Protein AF-E3NTK6-F1 (afdb_monomer_lite)

InterPro domains:
  IPR002602 Domain of unknown function DB [PF01682] (112-210)

Organism: Caenorhabditis remanei (NCBI:txid31234)

pLDDT: mean 75.89, std 22.23, range [34.88, 98.56]

Radius of gyration: 28.95 Å; chains: 1; bounding box: 72×103×46 Å

Sequence (216 aa):
MRIFKRNISIRPLPELGQIRGITANLRSIIGNTKDLSVESSAVVIVPRTTVAPGVTNKVSVIPFRPLHFTAPPKNGPPGVSPPLAPGGQCGVAPDFTPCVSNEIASKSLLECCKRKNLPAGCQQLCRYDITQAEIRAAMDRGQCGIFNVAPFLECAFQGKDNSECCRHRGIVQKTGPQCEQFCGPTQGLSALGVQHIVCGNAVGDMLHCHHSGVRI

Foldseek 3Di:
DDDDDDDDDDDDDDDPDPDPPDPPDPPPPPDDPDDDDPPPDPPPPDPDPDDDPDDDPPPPPDPDDDDPPPDDDPPDDPDDDPDDDVPDDACDPDPLHFPDDQVVLLVQQLVQCVVVVFAPLVSVQSTLPHDLVSVVVSCVVVSGDPVCVQSSLCSLQVQPQLLVQCVNVVLCVQQNPLLSVSRHCPPGNDPDDPSCPSSSVCSNSSSSSSSSNDDD

Structure (mmCIF, N/CA/C/O backbone):
data_AF-E3NTK6-F1
#
_entry.id   AF-E3NTK6-F1
#
loop_
_atom_site.group_PDB
_atom_site.id
_atom_site.type_symbol
_atom_site.label_atom_id
_atom_site.label_alt_id
_atom_site.label_comp_id
_atom_site.label_asym_id
_atom_site.label_entity_id
_atom_site.label_seq_id
_atom_site.pdbx_PDB_ins_code
_atom_site.Cartn_x
_atom_site.Cartn_y
_atom_site.Cartn_z
_atom_site.occupancy
_atom_site.B_iso_or_equiv
_atom_site.auth_seq_id
_atom_site.auth_comp_id
_atom_site.auth_asym_id
_atom_site.auth_atom_id
_atom_site.pdbx_PDB_model_num
ATOM 1 N N . MET A 1 1 ? 9.572 48.077 18.568 1.00 40.81 1 MET A N 1
ATOM 2 C CA . MET A 1 1 ? 9.963 47.952 17.148 1.00 40.81 1 MET A CA 1
ATOM 3 C C . MET A 1 1 ? 11.418 47.492 17.067 1.00 40.81 1 MET A C 1
ATOM 5 O O . MET A 1 1 ? 12.309 48.290 17.317 1.00 40.81 1 MET A O 1
ATOM 9 N N . ARG A 1 2 ? 11.675 46.199 16.831 1.00 42.16 2 ARG A N 1
ATOM 10 C CA . ARG A 1 2 ? 13.025 45.660 16.576 1.00 42.16 2 ARG A CA 1
ATOM 11 C C . ARG A 1 2 ? 12.914 44.632 15.454 1.00 42.16 2 ARG A C 1
ATOM 13 O O . ARG A 1 2 ? 12.392 43.543 15.656 1.00 42.16 2 ARG A O 1
ATOM 20 N N . ILE A 1 3 ? 13.328 45.040 14.260 1.00 46.66 3 ILE A N 1
ATOM 21 C CA . ILE A 1 3 ? 13.333 44.218 13.050 1.00 46.66 3 ILE A CA 1
ATOM 22 C C . ILE A 1 3 ? 14.603 43.363 13.098 1.00 46.66 3 ILE A C 1
ATOM 24 O O . ILE A 1 3 ? 15.709 43.887 12.983 1.00 46.66 3 ILE A O 1
ATOM 28 N N . PHE A 1 4 ? 14.454 42.052 13.286 1.00 44.47 4 PHE A N 1
ATOM 29 C CA . PHE A 1 4 ? 15.543 41.091 13.112 1.00 44.47 4 PHE A CA 1
ATOM 30 C C . PHE A 1 4 ? 15.811 40.922 11.608 1.00 44.47 4 PHE A C 1
ATOM 32 O O . PHE A 1 4 ? 15.068 40.233 10.911 1.00 44.47 4 PHE A O 1
ATOM 39 N N . LYS A 1 5 ? 16.872 41.550 11.089 1.00 49.06 5 LYS A N 1
ATOM 40 C CA . LYS A 1 5 ? 17.410 41.225 9.760 1.00 49.06 5 LYS A CA 1
ATOM 41 C C . LYS A 1 5 ? 18.180 39.903 9.864 1.00 49.06 5 LYS A C 1
ATOM 43 O O . LYS A 1 5 ? 19.260 39.864 10.445 1.00 49.06 5 LYS A O 1
ATOM 48 N N . ARG A 1 6 ? 17.625 38.811 9.327 1.00 55.72 6 ARG A N 1
ATOM 49 C CA . ARG A 1 6 ? 18.368 37.559 9.105 1.00 55.72 6 ARG A CA 1
ATOM 50 C C . ARG A 1 6 ? 19.313 3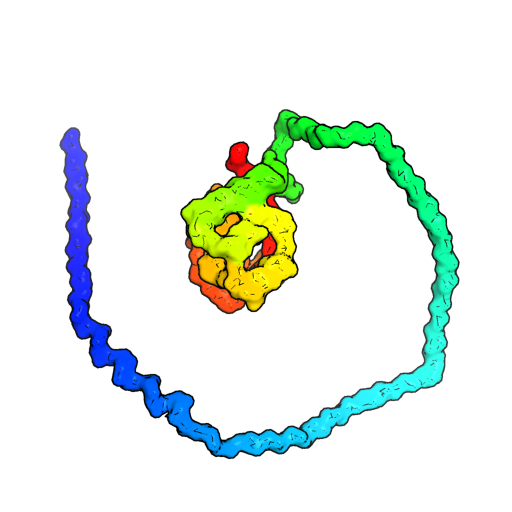7.755 7.915 1.00 55.72 6 ARG A C 1
ATOM 52 O O . ARG A 1 6 ? 18.852 38.024 6.811 1.00 55.72 6 ARG A O 1
ATOM 59 N N . ASN A 1 7 ? 20.616 37.612 8.147 1.00 50.00 7 ASN A N 1
ATOM 60 C CA . ASN A 1 7 ? 21.628 37.509 7.095 1.00 50.00 7 ASN A CA 1
ATOM 61 C C . ASN A 1 7 ? 21.440 36.182 6.344 1.00 50.00 7 ASN A C 1
ATOM 63 O O . ASN A 1 7 ? 21.682 35.113 6.902 1.00 50.00 7 ASN A O 1
ATOM 67 N N . ILE A 1 8 ? 21.005 36.252 5.087 1.00 51.34 8 ILE A N 1
ATOM 68 C CA . ILE A 1 8 ? 21.015 35.122 4.154 1.00 51.34 8 ILE A CA 1
ATOM 69 C C . ILE A 1 8 ? 22.406 35.082 3.518 1.00 51.34 8 ILE A C 1
ATOM 71 O O . ILE A 1 8 ? 22.776 35.980 2.768 1.00 51.34 8 ILE A O 1
ATOM 75 N N . SER A 1 9 ? 23.184 34.047 3.836 1.00 44.09 9 SER A N 1
ATOM 76 C CA . SER A 1 9 ? 24.442 33.746 3.150 1.00 44.09 9 SER A CA 1
ATOM 77 C C . SER A 1 9 ? 24.128 32.889 1.923 1.00 44.09 9 SER A C 1
ATOM 79 O O . SER A 1 9 ? 23.856 31.693 2.045 1.00 44.09 9 SER A O 1
ATOM 81 N N . ILE A 1 10 ? 24.092 33.517 0.746 1.00 49.88 10 ILE A N 1
ATOM 82 C CA . ILE A 1 10 ? 23.987 32.825 -0.543 1.00 49.88 10 ILE A CA 1
ATOM 83 C C . ILE A 1 10 ? 25.364 32.213 -0.836 1.00 49.88 10 ILE A C 1
ATOM 85 O O . ILE A 1 10 ? 26.317 32.938 -1.118 1.00 49.88 10 ILE A O 1
ATOM 89 N N . ARG A 1 11 ? 25.495 30.884 -0.749 1.00 46.91 11 ARG A N 1
ATOM 90 C CA . ARG A 1 11 ? 26.691 30.185 -1.249 1.00 46.91 11 ARG A CA 1
ATOM 91 C C . ARG A 1 11 ? 26.607 30.087 -2.780 1.00 46.91 11 ARG A C 1
ATOM 93 O O . ARG A 1 11 ? 25.543 29.715 -3.275 1.00 46.91 11 ARG A O 1
ATOM 100 N N . PRO A 1 12 ? 27.680 30.389 -3.528 1.00 44.69 12 PRO A N 1
ATOM 101 C CA . PRO A 1 12 ? 27.693 30.201 -4.975 1.00 44.69 12 PRO A CA 1
ATOM 102 C C . PRO A 1 12 ? 27.656 28.707 -5.340 1.00 44.69 12 PRO A C 1
ATOM 104 O O . PRO A 1 12 ? 28.260 27.874 -4.660 1.00 44.69 12 PRO A O 1
ATOM 107 N N . LEU A 1 13 ? 26.924 28.381 -6.410 1.00 44.62 13 LEU A N 1
ATOM 108 C CA . LEU A 1 13 ? 26.906 27.060 -7.048 1.00 44.62 13 LEU A CA 1
ATOM 109 C C . LEU A 1 13 ? 28.304 26.722 -7.601 1.00 44.62 13 LEU A C 1
ATOM 111 O O . LEU A 1 13 ? 28.931 27.602 -8.192 1.00 44.62 13 LEU A O 1
ATOM 115 N N . PRO A 1 14 ? 28.799 25.479 -7.456 1.00 43.28 14 PRO A N 1
ATOM 116 C CA . PRO A 1 14 ? 30.046 25.070 -8.089 1.00 43.28 14 PRO A CA 1
ATOM 117 C C . PRO A 1 14 ? 29.866 24.935 -9.608 1.00 43.28 14 PRO A C 1
ATOM 119 O O . PRO A 1 14 ? 28.870 24.392 -10.088 1.00 43.28 14 PRO A O 1
ATOM 122 N N . GLU A 1 15 ? 30.846 25.455 -10.347 1.00 40.78 15 GLU A N 1
ATOM 123 C CA . GLU A 1 15 ? 30.869 25.516 -11.806 1.00 40.78 15 GLU A CA 1
ATOM 124 C C . GLU A 1 15 ? 30.947 24.143 -12.495 1.00 40.78 15 GLU A C 1
ATOM 126 O O . GLU A 1 15 ? 31.478 23.156 -11.981 1.00 40.78 15 GLU A O 1
ATOM 131 N N . LEU A 1 16 ? 30.429 24.128 -13.723 1.00 50.97 16 LEU A N 1
ATOM 132 C CA . LEU A 1 16 ? 30.290 23.013 -14.656 1.00 50.97 16 LEU A CA 1
ATOM 133 C C . LEU A 1 16 ? 31.660 22.575 -15.232 1.00 50.97 16 LEU A C 1
ATOM 135 O O . LEU A 1 16 ? 31.927 22.734 -16.418 1.00 50.97 16 LEU A O 1
ATOM 139 N N . GLY A 1 17 ? 32.559 22.059 -14.386 1.00 49.50 17 GLY A N 1
ATOM 140 C CA . GLY A 1 17 ? 33.966 21.807 -14.742 1.00 49.50 17 GLY A CA 1
ATOM 141 C C . GLY A 1 17 ? 34.479 20.372 -14.584 1.00 49.50 17 GLY A C 1
ATOM 142 O O . GLY A 1 17 ? 35.668 20.140 -14.777 1.00 49.50 17 GLY A O 1
ATOM 143 N N . GLN A 1 18 ? 33.630 19.394 -14.247 1.00 46.41 18 GLN A N 1
ATOM 144 C CA . GLN A 1 18 ? 34.094 18.050 -13.862 1.00 46.41 18 GLN A CA 1
ATOM 145 C C . GLN A 1 18 ? 33.370 16.905 -14.593 1.00 46.41 18 GLN A C 1
ATOM 147 O O . GLN A 1 18 ? 32.987 15.910 -13.989 1.00 46.41 18 GLN A O 1
ATOM 152 N N . ILE A 1 19 ? 33.183 17.018 -15.913 1.00 48.22 19 ILE A N 1
ATOM 153 C CA . ILE A 1 19 ? 32.644 15.928 -16.758 1.00 48.22 19 ILE A CA 1
ATOM 154 C C . ILE A 1 19 ? 33.628 15.592 -17.891 1.00 48.22 19 ILE A C 1
ATOM 156 O O . ILE A 1 19 ? 33.292 15.604 -19.071 1.00 48.22 19 ILE A O 1
ATOM 160 N N . ARG A 1 20 ? 34.890 15.314 -17.546 1.00 47.44 20 ARG A N 1
ATOM 161 C CA . ARG A 1 20 ? 35.908 14.812 -18.495 1.00 47.44 20 ARG A CA 1
ATOM 162 C C . ARG A 1 20 ? 36.708 13.617 -17.958 1.00 47.44 20 ARG A C 1
ATOM 164 O O . ARG A 1 20 ? 37.892 13.484 -18.235 1.00 47.44 20 ARG A O 1
ATOM 171 N N . GLY A 1 21 ? 36.052 12.728 -17.206 1.00 43.12 21 GLY A N 1
ATOM 172 C CA . GLY A 1 21 ? 36.702 11.549 -16.613 1.00 43.12 21 GLY A CA 1
ATOM 173 C C . GLY A 1 21 ? 35.940 10.221 -16.693 1.00 43.12 21 GLY A C 1
ATOM 174 O O . GLY A 1 21 ? 36.365 9.275 -16.046 1.00 43.12 21 GLY A O 1
ATOM 175 N N . ILE A 1 22 ? 34.827 10.118 -17.436 1.00 47.03 22 ILE A N 1
ATOM 176 C CA . ILE A 1 22 ? 33.974 8.902 -17.418 1.00 47.03 22 ILE A CA 1
ATOM 177 C C . ILE A 1 22 ? 34.041 8.089 -18.732 1.00 47.03 22 ILE A C 1
ATOM 179 O O . ILE A 1 22 ? 33.556 6.966 -18.802 1.00 47.03 22 ILE A O 1
ATOM 183 N N . THR A 1 23 ? 34.727 8.565 -19.773 1.00 50.00 23 THR A N 1
ATOM 184 C CA . THR A 1 23 ? 34.857 7.845 -21.060 1.00 50.00 23 THR A CA 1
ATOM 185 C C . THR A 1 23 ? 36.190 7.113 -21.226 1.00 50.00 23 THR A C 1
ATOM 187 O O . THR A 1 23 ? 36.833 7.215 -22.266 1.00 50.00 23 THR A O 1
ATOM 190 N N . ALA A 1 24 ? 36.613 6.353 -20.214 1.00 49.59 24 ALA A N 1
ATOM 191 C CA . ALA A 1 24 ? 37.759 5.449 -20.334 1.00 49.59 24 ALA A CA 1
ATOM 192 C C . ALA A 1 24 ? 37.658 4.245 -19.383 1.00 49.59 24 ALA A C 1
ATOM 194 O O . ALA A 1 24 ? 38.548 4.021 -18.574 1.00 49.59 24 ALA A O 1
ATOM 195 N N . ASN A 1 25 ? 36.570 3.466 -19.446 1.00 48.47 25 ASN A N 1
ATOM 196 C CA . ASN A 1 25 ? 36.581 2.109 -18.875 1.00 48.47 25 ASN A CA 1
ATOM 197 C C . ASN A 1 25 ? 35.529 1.156 -19.470 1.00 48.47 25 ASN A C 1
ATOM 199 O O . ASN A 1 25 ? 34.944 0.334 -18.774 1.00 48.47 25 ASN A O 1
ATOM 203 N N . LEU A 1 26 ? 35.288 1.241 -20.785 1.00 47.53 26 LEU A N 1
ATOM 204 C CA . LEU A 1 26 ? 34.384 0.322 -21.498 1.00 47.53 26 LEU A CA 1
ATOM 205 C C . LEU A 1 26 ? 35.118 -0.652 -22.444 1.00 47.53 26 LEU A C 1
ATOM 207 O O . LEU A 1 26 ? 34.540 -1.137 -23.411 1.00 47.53 26 LEU A O 1
ATOM 211 N N . ARG A 1 27 ? 36.403 -0.935 -22.183 1.00 44.09 27 ARG A N 1
ATOM 212 C CA . ARG A 1 27 ? 37.221 -1.908 -22.944 1.00 44.09 27 ARG A CA 1
ATOM 213 C C . ARG A 1 27 ? 37.955 -2.938 -22.070 1.00 44.09 27 ARG A C 1
ATOM 215 O O . ARG A 1 27 ? 38.945 -3.498 -22.516 1.00 44.09 27 ARG A O 1
ATOM 222 N N . SER A 1 28 ? 37.471 -3.207 -20.853 1.00 42.09 28 SER A N 1
ATOM 223 C CA . SER A 1 28 ? 38.073 -4.229 -19.969 1.00 42.09 28 SER A CA 1
ATOM 224 C C . SER A 1 28 ? 37.130 -5.367 -19.548 1.00 42.09 28 SER A C 1
ATOM 226 O O . SER A 1 28 ? 37.514 -6.197 -18.735 1.00 42.09 28 SER A O 1
ATOM 228 N N . ILE A 1 29 ? 35.901 -5.439 -20.081 1.00 49.38 29 ILE A N 1
ATOM 229 C CA . ILE A 1 29 ? 34.914 -6.477 -19.690 1.00 49.38 29 ILE A CA 1
ATOM 230 C C . ILE A 1 29 ? 34.600 -7.450 -20.846 1.00 49.38 29 ILE A C 1
ATOM 232 O O . ILE A 1 29 ? 33.892 -8.434 -20.666 1.00 49.38 29 ILE A O 1
ATOM 236 N N . ILE A 1 30 ? 35.162 -7.237 -22.042 1.00 53.47 30 ILE A N 1
ATOM 237 C CA . ILE A 1 30 ? 34.958 -8.129 -23.193 1.00 53.47 30 ILE A CA 1
ATOM 238 C C . ILE A 1 30 ? 36.317 -8.656 -23.644 1.00 53.47 30 ILE A C 1
ATOM 240 O O . ILE A 1 30 ? 37.027 -7.987 -24.388 1.00 53.47 30 ILE A O 1
ATOM 244 N N . GLY A 1 31 ? 36.670 -9.856 -23.183 1.00 40.72 31 GLY A N 1
ATOM 245 C CA . GLY A 1 31 ? 37.792 -10.619 -23.726 1.00 40.72 31 GLY A CA 1
ATOM 246 C C . GLY A 1 31 ? 38.631 -11.330 -22.675 1.00 40.72 31 GLY A C 1
ATOM 247 O O . GLY A 1 31 ? 39.675 -10.824 -22.289 1.00 40.72 31 GLY A O 1
ATOM 248 N N . ASN A 1 32 ? 38.180 -12.513 -22.250 1.00 39.03 32 ASN A N 1
ATOM 249 C CA . ASN A 1 32 ? 39.032 -13.698 -22.077 1.00 39.03 32 ASN A CA 1
ATOM 250 C C . ASN A 1 32 ? 38.160 -14.912 -21.729 1.00 39.03 32 ASN A C 1
ATOM 252 O O . ASN A 1 32 ? 38.024 -15.317 -20.581 1.00 39.03 32 ASN A O 1
ATOM 256 N N . THR A 1 33 ? 37.533 -15.490 -22.751 1.00 50.88 33 THR A N 1
ATOM 257 C CA . THR A 1 33 ? 36.937 -16.827 -22.701 1.00 50.88 33 THR A CA 1
ATOM 258 C C . THR A 1 33 ? 37.984 -17.852 -23.115 1.00 50.88 33 THR A C 1
ATOM 260 O O . THR A 1 33 ? 37.968 -18.270 -24.267 1.00 50.88 33 THR A O 1
ATOM 263 N N . LYS A 1 34 ? 38.888 -18.258 -22.213 1.00 43.62 34 LYS A N 1
ATOM 264 C CA . LYS A 1 34 ? 39.628 -19.529 -22.324 1.00 43.62 34 LYS A CA 1
ATOM 265 C C . LYS A 1 34 ? 39.967 -20.083 -20.935 1.00 43.62 34 LYS A C 1
ATOM 267 O O . LYS A 1 34 ? 40.477 -19.357 -20.091 1.00 43.62 34 LYS A O 1
ATOM 272 N N . ASP A 1 35 ? 39.646 -21.365 -20.770 1.00 50.09 35 ASP A N 1
ATOM 273 C CA . ASP A 1 35 ? 40.101 -22.298 -19.732 1.00 50.09 35 ASP A CA 1
ATOM 274 C C . ASP A 1 35 ? 39.560 -22.156 -18.301 1.00 50.09 35 ASP A C 1
ATOM 276 O O . ASP A 1 35 ? 40.259 -21.753 -17.380 1.00 50.09 35 ASP A O 1
ATOM 280 N N . LEU A 1 36 ? 38.343 -22.673 -18.088 1.00 41.00 36 LEU A N 1
ATOM 281 C CA . LEU A 1 36 ? 38.060 -23.493 -16.905 1.00 41.00 36 LEU A CA 1
ATOM 282 C C . LEU A 1 36 ? 37.276 -24.742 -17.333 1.00 41.00 36 LEU A C 1
ATOM 284 O O . LEU A 1 36 ? 36.051 -24.723 -17.459 1.00 41.00 36 LEU A O 1
ATOM 288 N N . SER A 1 37 ? 38.008 -25.833 -17.567 1.00 34.88 37 SER A N 1
ATOM 289 C CA . SER A 1 37 ? 37.458 -27.189 -17.580 1.00 34.88 37 SER A CA 1
ATOM 290 C C . SER A 1 37 ? 36.743 -27.459 -16.259 1.00 34.88 37 SER A C 1
ATOM 292 O O . SER A 1 37 ? 37.357 -27.453 -15.193 1.00 34.88 37 SER A O 1
ATOM 294 N N . VAL A 1 38 ? 35.442 -27.723 -16.33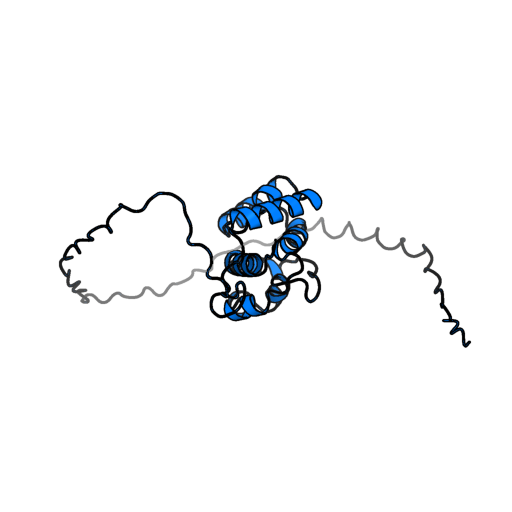2 1.00 40.66 38 VAL A N 1
ATOM 295 C CA . VAL A 1 38 ? 34.686 -28.345 -15.245 1.00 40.66 38 VAL A CA 1
ATOM 296 C C . VAL A 1 38 ? 35.006 -29.838 -15.274 1.00 40.66 38 VAL A C 1
ATOM 298 O O . VAL A 1 38 ? 34.347 -30.608 -15.965 1.00 40.66 38 VAL A O 1
ATOM 301 N N . GLU A 1 39 ? 36.020 -30.260 -14.521 1.00 42.91 39 GLU A N 1
ATOM 302 C CA . GLU A 1 39 ? 36.090 -31.645 -14.052 1.00 42.91 39 GLU A CA 1
ATOM 303 C C . GLU A 1 39 ? 35.245 -31.735 -12.777 1.00 42.91 39 GLU A C 1
ATOM 305 O O . GLU A 1 39 ? 35.695 -31.471 -11.664 1.00 42.91 39 GLU A O 1
ATOM 310 N N . SER A 1 40 ? 33.959 -32.038 -12.948 1.00 44.94 40 SER A N 1
ATOM 311 C CA . SER A 1 40 ? 33.084 -32.390 -11.833 1.00 44.94 40 SER A CA 1
ATOM 312 C C . SER A 1 40 ? 33.099 -33.906 -11.678 1.00 44.94 40 SER A C 1
ATOM 314 O O . SER A 1 40 ? 32.311 -34.615 -12.293 1.00 44.94 40 SER A O 1
ATOM 316 N N . SER A 1 41 ? 34.038 -34.409 -10.879 1.00 49.12 41 SER A N 1
ATOM 317 C CA . SER A 1 41 ? 34.003 -35.773 -10.339 1.00 49.12 41 SER A CA 1
ATOM 318 C C . SER A 1 41 ? 34.273 -35.736 -8.837 1.00 49.12 41 SER A C 1
ATOM 320 O O . SER A 1 41 ? 35.229 -36.315 -8.334 1.00 49.12 41 SER A O 1
ATOM 322 N N . ALA A 1 42 ? 33.412 -35.035 -8.098 1.00 43.66 42 ALA A N 1
ATOM 323 C CA . ALA A 1 42 ? 33.275 -35.260 -6.666 1.00 43.66 42 ALA A CA 1
ATOM 324 C C . ALA A 1 42 ? 32.178 -36.312 -6.463 1.00 43.66 42 ALA A C 1
ATOM 326 O O . ALA A 1 42 ? 30.986 -36.009 -6.489 1.00 43.66 42 ALA A O 1
ATOM 327 N N . VAL A 1 43 ? 32.585 -37.571 -6.295 1.00 46.00 43 VAL A N 1
ATOM 328 C CA . VAL A 1 43 ? 31.694 -38.642 -5.839 1.00 46.00 43 VAL A CA 1
ATOM 329 C C . VAL A 1 43 ? 31.311 -38.331 -4.394 1.00 46.00 43 VAL A C 1
ATOM 331 O O . VAL A 1 43 ? 32.095 -38.527 -3.468 1.00 46.00 43 VAL A O 1
ATOM 334 N N . VAL A 1 44 ? 30.098 -37.820 -4.195 1.00 39.84 44 VAL A N 1
ATOM 335 C CA . VAL A 1 44 ? 29.502 -37.688 -2.864 1.00 39.84 44 VAL A CA 1
ATOM 336 C C . VAL A 1 44 ? 29.088 -39.086 -2.411 1.00 39.84 44 VAL A C 1
ATOM 338 O O . VAL A 1 44 ? 28.030 -39.593 -2.783 1.00 39.84 44 VAL A O 1
ATOM 341 N N . ILE A 1 45 ? 29.941 -39.733 -1.619 1.00 47.78 45 ILE A N 1
ATOM 342 C CA . ILE A 1 45 ? 29.578 -40.958 -0.908 1.00 47.78 45 ILE A CA 1
ATOM 343 C C . ILE A 1 45 ? 28.628 -40.551 0.221 1.00 47.78 45 ILE A C 1
ATOM 345 O O . ILE A 1 45 ? 29.053 -40.105 1.284 1.00 47.78 45 ILE A O 1
ATOM 349 N N . VAL A 1 46 ? 27.324 -40.677 -0.020 1.00 45.72 46 VAL A N 1
ATOM 350 C CA . VAL A 1 46 ? 26.312 -40.588 1.037 1.00 45.72 46 VAL A CA 1
ATOM 351 C C . VAL A 1 46 ? 26.414 -41.873 1.867 1.00 45.72 46 VAL A C 1
ATOM 353 O O . VAL A 1 46 ? 26.286 -42.958 1.290 1.00 45.72 46 VAL A O 1
ATOM 356 N N . PRO A 1 47 ? 26.642 -41.818 3.192 1.00 46.25 47 PRO A N 1
ATOM 357 C CA . PRO A 1 47 ? 26.567 -43.018 4.007 1.00 46.25 47 PRO A CA 1
ATOM 358 C C . PRO A 1 47 ? 25.144 -43.574 3.915 1.00 46.25 47 PRO A C 1
ATOM 360 O O . PRO A 1 47 ? 24.165 -42.918 4.267 1.00 46.25 47 PRO A O 1
ATOM 363 N N . ARG A 1 48 ? 25.038 -44.792 3.382 1.00 46.88 48 ARG A N 1
ATOM 364 C CA . ARG A 1 48 ? 23.790 -45.542 3.275 1.00 46.88 48 ARG A CA 1
ATOM 365 C C . ARG A 1 48 ? 23.340 -45.887 4.693 1.00 46.88 48 ARG A C 1
ATOM 367 O O . ARG A 1 48 ? 23.906 -46.780 5.316 1.00 46.88 48 ARG A O 1
ATOM 374 N N . THR A 1 49 ? 22.349 -45.173 5.215 1.00 47.25 49 THR A N 1
ATOM 375 C CA . THR A 1 49 ? 21.732 -45.494 6.503 1.00 47.25 49 THR A CA 1
ATOM 376 C C . THR A 1 49 ? 21.124 -46.890 6.409 1.00 47.25 49 THR A C 1
ATOM 378 O O . THR A 1 49 ? 20.179 -47.132 5.658 1.00 47.25 49 THR A O 1
ATOM 381 N N . THR A 1 50 ? 21.699 -47.839 7.139 1.00 50.50 50 THR A N 1
ATOM 382 C CA . THR A 1 50 ? 21.152 -49.184 7.298 1.00 50.50 50 THR A CA 1
ATOM 383 C C . THR A 1 50 ? 19.859 -49.085 8.101 1.00 50.50 50 THR A C 1
ATOM 385 O O . THR A 1 50 ? 19.886 -48.825 9.302 1.00 50.50 50 THR A O 1
ATOM 388 N N . VAL A 1 51 ? 18.718 -49.270 7.437 1.00 53.28 51 VAL A N 1
ATOM 389 C CA . VAL A 1 51 ? 17.428 -49.453 8.108 1.00 53.28 51 VAL A CA 1
ATOM 390 C C . VAL A 1 51 ? 17.451 -50.833 8.761 1.00 53.28 51 VAL A C 1
ATOM 392 O O . VAL A 1 51 ? 17.522 -51.848 8.069 1.00 53.28 51 VAL A O 1
ATOM 395 N N . ALA A 1 52 ? 17.437 -50.871 10.093 1.00 48.25 52 ALA A N 1
ATOM 396 C CA . ALA A 1 52 ? 17.327 -52.114 10.844 1.00 48.25 52 ALA A CA 1
ATOM 397 C C . ALA A 1 52 ? 15.979 -52.802 10.530 1.00 48.25 52 ALA A C 1
ATOM 399 O O . ALA A 1 52 ? 14.937 -52.139 10.571 1.00 48.25 52 ALA A O 1
ATOM 400 N N . PRO A 1 53 ? 15.952 -54.113 10.235 1.00 49.81 53 PRO A N 1
ATOM 401 C CA . PRO A 1 53 ? 14.704 -54.840 10.067 1.00 49.81 53 PRO A CA 1
ATOM 402 C C . PRO A 1 53 ? 14.096 -55.094 11.453 1.00 49.81 53 PRO A C 1
ATOM 404 O O . PRO A 1 53 ? 14.678 -55.811 12.262 1.00 49.81 53 PRO A O 1
ATOM 407 N N . GLY A 1 54 ? 12.940 -54.490 11.747 1.00 57.16 54 GLY A N 1
ATOM 408 C CA . GLY A 1 54 ? 12.205 -54.797 12.983 1.00 57.16 54 GLY A CA 1
ATOM 409 C C . GLY A 1 54 ? 11.290 -53.713 13.553 1.00 57.16 54 GLY A C 1
ATOM 410 O O . GLY A 1 54 ? 10.543 -54.003 14.481 1.00 57.16 54 GLY A O 1
ATOM 411 N N . VAL A 1 55 ? 11.275 -52.486 13.020 1.00 49.47 55 VAL A N 1
ATOM 412 C CA . VAL A 1 55 ? 10.328 -51.462 13.498 1.00 49.47 55 VAL A CA 1
ATOM 413 C C . VAL A 1 55 ? 8.987 -51.621 12.783 1.00 49.47 55 VAL A C 1
ATOM 415 O O . VAL A 1 55 ? 8.733 -51.010 11.748 1.00 49.47 55 VAL A O 1
ATOM 418 N N . THR A 1 56 ? 8.097 -52.445 13.337 1.00 56.91 56 THR A N 1
ATOM 419 C CA . THR A 1 56 ? 6.682 -52.397 12.957 1.00 56.91 56 THR A CA 1
ATOM 420 C C . THR A 1 56 ? 6.070 -51.142 13.568 1.00 56.91 56 THR A C 1
ATOM 422 O O . THR A 1 56 ? 5.780 -51.102 14.765 1.00 56.91 56 THR A O 1
ATOM 425 N N . ASN A 1 57 ? 5.876 -50.105 12.755 1.00 54.03 57 ASN A N 1
ATOM 426 C CA . ASN A 1 57 ? 5.057 -48.958 13.129 1.00 54.03 57 ASN A CA 1
ATOM 427 C C . ASN A 1 57 ? 3.611 -49.449 13.305 1.00 54.03 57 ASN A C 1
ATOM 429 O O . ASN A 1 57 ? 2.886 -49.643 12.329 1.00 54.03 57 ASN A O 1
ATOM 433 N N . LYS A 1 58 ? 3.190 -49.708 14.548 1.00 53.12 58 LYS A N 1
ATOM 434 C CA . LYS A 1 58 ? 1.779 -49.945 14.859 1.00 53.12 58 LYS A CA 1
ATOM 435 C C . LYS A 1 58 ? 1.044 -48.612 14.781 1.00 53.12 58 LYS A C 1
ATOM 437 O O . LYS A 1 58 ? 0.875 -47.921 15.7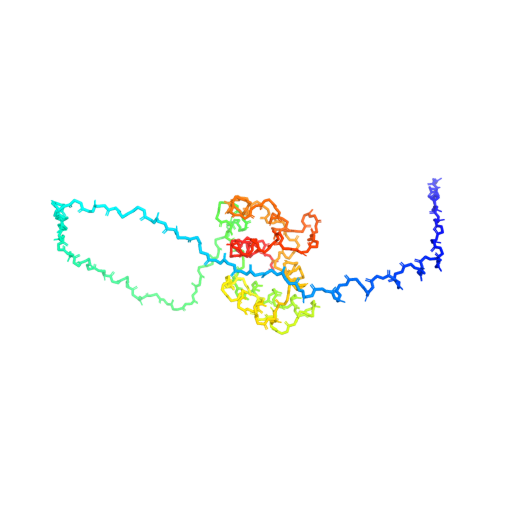79 1.00 53.12 58 LYS A O 1
ATOM 442 N N . VAL A 1 59 ? 0.609 -48.261 13.575 1.00 53.66 59 VAL A N 1
ATOM 443 C CA . VAL A 1 59 ? -0.386 -47.209 13.375 1.00 53.66 59 VAL A CA 1
ATOM 444 C C . VAL A 1 59 ? -1.692 -47.720 13.974 1.00 53.66 59 VAL A C 1
ATOM 446 O O . VAL A 1 59 ? -2.369 -48.568 13.395 1.00 53.66 59 VAL A O 1
ATOM 449 N N . SER A 1 60 ? -2.021 -47.243 15.172 1.00 56.09 60 SER A N 1
ATOM 450 C CA . SER A 1 60 ? -3.347 -47.444 15.746 1.00 56.09 60 SER A CA 1
ATOM 451 C C . SER A 1 60 ? -4.311 -46.550 14.974 1.00 56.09 60 SER A C 1
ATOM 453 O O . SER A 1 60 ? -4.334 -45.333 15.156 1.00 56.09 60 SER A O 1
ATOM 455 N N . VAL A 1 61 ? -5.055 -47.148 14.046 1.00 53.69 61 VAL A N 1
ATOM 456 C CA . VAL A 1 61 ? -6.102 -46.460 13.293 1.00 53.69 61 VAL A CA 1
ATOM 457 C C . VAL A 1 61 ? -7.273 -46.257 14.248 1.00 53.69 61 VAL A C 1
ATOM 459 O O . VAL A 1 61 ? -8.062 -47.169 14.488 1.00 53.69 61 VAL A O 1
ATOM 462 N N . ILE A 1 62 ? -7.360 -45.073 14.851 1.00 61.28 62 ILE A N 1
ATOM 463 C CA . ILE A 1 62 ? -8.540 -44.685 15.622 1.00 61.28 62 ILE A CA 1
ATOM 464 C C . ILE A 1 62 ? -9.669 -44.468 14.602 1.00 61.28 62 ILE A C 1
ATOM 466 O O . ILE A 1 62 ? -9.490 -43.666 13.682 1.00 61.28 62 ILE A O 1
ATOM 470 N N . PRO A 1 63 ? -10.818 -45.159 14.707 1.00 60.19 63 PRO A N 1
ATOM 471 C CA . PRO A 1 63 ? -11.936 -44.908 13.811 1.00 60.19 63 PRO A CA 1
ATOM 472 C C . PRO A 1 63 ? -12.414 -43.466 14.002 1.00 60.19 63 PRO A C 1
ATOM 474 O O . PRO A 1 63 ? -12.790 -43.062 15.105 1.00 60.19 63 PRO A O 1
ATOM 477 N N . PHE A 1 64 ? -12.386 -42.682 12.923 1.00 51.81 64 PHE A N 1
ATOM 478 C CA . PHE A 1 64 ? -12.936 -41.332 12.902 1.00 51.81 64 PHE A CA 1
ATOM 479 C C . PHE A 1 64 ? -14.429 -41.402 13.241 1.00 51.81 64 PHE A C 1
ATOM 481 O O . PHE A 1 64 ? -15.238 -41.851 12.431 1.00 51.81 64 PHE A O 1
ATOM 488 N N . ARG A 1 65 ? -14.808 -40.956 14.445 1.00 67.81 65 ARG A N 1
ATOM 489 C CA . ARG A 1 65 ? -16.200 -40.606 14.744 1.00 67.81 65 ARG A CA 1
ATOM 490 C C . ARG A 1 65 ? -16.538 -39.352 13.936 1.00 67.81 65 ARG A C 1
ATOM 492 O O . ARG A 1 65 ? -15.886 -38.330 14.157 1.00 67.81 65 ARG A O 1
ATOM 499 N N . PRO A 1 66 ? -17.537 -39.381 13.040 1.00 61.22 66 PRO A N 1
ATOM 500 C CA . PRO A 1 66 ? -17.992 -38.171 12.376 1.00 61.22 66 PRO A CA 1
ATOM 501 C C . PRO A 1 66 ? -18.548 -37.220 13.437 1.00 61.22 66 PRO A C 1
ATOM 503 O O . PRO A 1 66 ? -19.524 -37.542 14.119 1.00 61.22 66 PRO A O 1
ATOM 506 N N . LEU A 1 67 ? -17.921 -36.057 13.609 1.00 60.03 67 LEU A N 1
ATOM 507 C CA . LEU A 1 67 ? -18.560 -34.963 14.327 1.00 60.03 67 LEU A CA 1
ATOM 508 C C . LEU A 1 67 ? -19.705 -34.469 13.444 1.00 60.03 67 LEU A C 1
ATOM 510 O O . LEU A 1 67 ? -19.479 -33.960 12.346 1.00 60.03 67 LEU A O 1
ATOM 514 N N . HIS A 1 68 ? -20.939 -34.653 13.910 1.00 62.94 68 HIS A N 1
ATOM 515 C CA . HIS A 1 68 ? -22.096 -34.001 13.315 1.00 62.94 68 HIS A CA 1
ATOM 516 C C . HIS A 1 68 ? -21.957 -32.494 13.543 1.00 62.94 68 HIS A C 1
ATOM 518 O O . HIS A 1 68 ? -22.271 -31.981 14.614 1.00 62.94 68 HIS A O 1
ATOM 524 N N . PHE A 1 69 ? -21.466 -31.785 12.529 1.00 51.47 69 PHE A N 1
ATOM 525 C CA . PHE A 1 69 ? -21.550 -30.334 12.466 1.00 51.47 69 PHE A CA 1
ATOM 526 C C . PHE A 1 69 ? -22.988 -29.963 12.106 1.00 51.47 69 PHE A C 1
ATOM 528 O O . PHE A 1 69 ? -23.361 -29.906 10.936 1.00 51.47 69 PHE A O 1
ATOM 535 N N . THR A 1 70 ? -23.820 -29.725 13.117 1.00 54.66 70 THR A N 1
ATOM 536 C CA . THR A 1 70 ? -25.060 -28.977 12.912 1.00 54.66 70 THR A CA 1
ATOM 537 C C . THR A 1 70 ? -24.685 -27.581 12.431 1.00 54.66 70 THR A C 1
ATOM 539 O O . THR A 1 70 ? -24.043 -26.820 13.158 1.00 54.66 70 THR A O 1
ATOM 542 N N . ALA A 1 71 ? -25.044 -27.262 11.187 1.00 55.50 71 ALA A N 1
ATOM 543 C CA . ALA A 1 71 ? -24.896 -25.920 10.647 1.00 55.50 71 ALA A CA 1
ATOM 544 C C . ALA A 1 71 ? -25.630 -24.911 11.556 1.00 55.50 71 ALA A C 1
ATOM 546 O O . ALA A 1 71 ? -26.746 -25.206 11.998 1.00 55.50 71 ALA A O 1
ATOM 547 N N . PRO A 1 72 ? -25.056 -23.725 11.822 1.00 60.50 72 PRO A N 1
ATOM 548 C CA . PRO A 1 72 ? -25.786 -22.654 12.486 1.00 60.50 72 PRO A CA 1
ATOM 549 C C . PRO A 1 72 ? -27.034 -22.290 11.661 1.00 60.50 72 PRO A C 1
ATOM 551 O O . PRO A 1 72 ? -26.974 -22.326 10.425 1.00 60.50 72 PRO A O 1
ATOM 554 N N . PRO A 1 73 ? -28.166 -21.937 12.295 1.00 53.16 73 PRO A N 1
ATOM 555 C CA . PRO A 1 73 ? -29.391 -21.601 11.579 1.00 53.16 73 PRO A CA 1
ATOM 556 C C . PRO A 1 73 ? -29.164 -20.402 10.642 1.00 53.16 73 PRO A C 1
ATOM 558 O O . PRO A 1 73 ? -28.776 -19.320 11.075 1.00 53.16 73 PRO A O 1
ATOM 561 N N . LYS A 1 74 ? -29.430 -20.593 9.343 1.00 56.88 74 LYS A N 1
ATOM 562 C CA . LYS A 1 74 ? -29.259 -19.598 8.265 1.00 56.88 74 LYS A CA 1
ATOM 563 C C . LYS A 1 74 ? -30.388 -18.553 8.189 1.00 56.88 74 LYS A C 1
ATOM 565 O O . LYS A 1 74 ? -30.748 -18.122 7.100 1.00 56.88 74 LYS A O 1
ATOM 570 N N . ASN A 1 75 ? -30.938 -18.121 9.321 1.00 53.56 75 ASN A N 1
ATOM 571 C CA . ASN A 1 75 ? -32.066 -17.181 9.344 1.00 53.56 75 ASN A CA 1
ATOM 572 C C . ASN A 1 75 ? -31.657 -15.797 9.872 1.00 53.56 75 ASN A C 1
ATOM 574 O O . ASN A 1 75 ? -32.298 -15.253 10.766 1.00 53.56 75 ASN A O 1
ATOM 578 N N . GLY A 1 76 ? -30.575 -15.235 9.324 1.00 56.91 76 GLY A N 1
ATOM 579 C CA . GLY A 1 76 ? -30.211 -13.827 9.504 1.00 56.91 76 GLY A CA 1
ATOM 580 C C . GLY A 1 76 ? -30.489 -13.038 8.216 1.00 56.91 76 GLY A C 1
ATOM 581 O O . GLY A 1 76 ? -30.185 -13.557 7.139 1.00 56.91 76 GLY A O 1
ATOM 582 N N . PRO A 1 77 ? -31.061 -11.820 8.280 1.00 56.97 77 PRO A N 1
ATOM 583 C CA . PRO A 1 77 ? -31.290 -11.011 7.089 1.00 56.97 77 PRO A CA 1
ATOM 584 C C . PRO A 1 77 ? -29.959 -10.650 6.402 1.00 56.97 77 PRO A C 1
ATOM 586 O O . PRO A 1 77 ? -28.956 -10.438 7.091 1.00 56.97 77 PRO A O 1
ATOM 589 N N . PRO A 1 78 ? -29.914 -10.549 5.060 1.00 58.16 78 PRO A N 1
ATOM 590 C CA . PRO A 1 78 ? -28.714 -10.118 4.361 1.00 58.16 78 PRO A CA 1
ATOM 591 C C . PRO A 1 78 ? -28.486 -8.621 4.595 1.00 58.16 78 PRO A C 1
ATOM 593 O O . PRO A 1 78 ? -29.345 -7.804 4.273 1.00 58.16 78 PRO A O 1
ATOM 596 N N . GLY A 1 79 ? -27.299 -8.262 5.084 1.00 57.84 79 GLY A N 1
ATOM 597 C CA . GLY A 1 79 ? -26.731 -6.938 4.830 1.00 57.84 79 GLY A CA 1
ATOM 598 C C . GLY A 1 79 ? -27.130 -5.814 5.781 1.00 57.84 79 GLY A C 1
ATOM 599 O O . GLY A 1 79 ? -27.568 -4.767 5.320 1.00 57.84 79 GLY A O 1
ATOM 600 N N . VAL A 1 80 ? -26.861 -5.967 7.078 1.00 45.44 80 VAL A N 1
ATOM 601 C CA . VAL A 1 80 ? -26.551 -4.814 7.938 1.00 45.44 80 VAL A CA 1
ATOM 602 C C . VAL A 1 80 ? -25.434 -5.229 8.892 1.00 45.44 80 VAL A C 1
ATOM 604 O O . VAL A 1 80 ? -25.666 -5.957 9.855 1.00 45.44 80 VAL A O 1
ATOM 607 N N . SER A 1 81 ? -24.201 -4.802 8.607 1.00 60.22 81 SER A N 1
ATOM 608 C CA . SER A 1 81 ? -23.137 -4.806 9.615 1.00 60.22 81 SER A CA 1
ATOM 609 C C . SER A 1 81 ? -23.640 -4.033 10.839 1.00 60.22 81 SER A C 1
ATOM 611 O O . SER A 1 81 ? -24.237 -2.969 10.647 1.00 60.22 81 SER A O 1
ATOM 613 N N . PRO A 1 82 ? -23.443 -4.525 12.077 1.00 56.72 82 PRO A N 1
ATOM 614 C CA . PRO A 1 82 ? -23.895 -3.816 13.267 1.00 56.72 82 PRO A CA 1
ATOM 615 C C . PRO A 1 82 ? -23.376 -2.371 13.257 1.00 56.72 82 PRO A C 1
ATOM 617 O O . PRO A 1 82 ? -22.214 -2.160 12.892 1.00 56.72 82 PRO A O 1
ATOM 620 N N . PRO A 1 83 ? -24.189 -1.375 13.654 1.00 52.31 83 PRO A N 1
ATOM 621 C CA . PRO A 1 83 ? -23.683 -0.033 13.896 1.00 52.31 83 PRO A CA 1
ATOM 622 C C . PRO A 1 83 ? -22.512 -0.129 14.875 1.00 52.31 83 PRO A C 1
ATOM 624 O O . PRO A 1 83 ? -22.650 -0.755 15.931 1.00 52.31 83 PRO A O 1
ATOM 627 N N . LEU A 1 84 ? -21.358 0.449 14.516 1.00 56.00 84 LEU A N 1
ATOM 628 C CA . LEU A 1 84 ? -20.236 0.571 15.443 1.00 56.00 84 LEU A CA 1
ATOM 629 C C . LEU A 1 84 ? -20.764 1.197 16.735 1.00 56.00 84 LEU A C 1
ATOM 631 O O . LEU A 1 84 ? -21.398 2.255 16.706 1.00 56.00 84 LEU A O 1
ATOM 635 N N . ALA A 1 85 ? -20.516 0.520 17.855 1.00 45.75 85 ALA A N 1
ATOM 636 C CA . ALA A 1 85 ? -20.852 1.031 19.170 1.00 45.75 85 ALA A CA 1
ATOM 637 C C . ALA A 1 85 ? -20.303 2.467 19.314 1.00 45.75 85 ALA A C 1
ATOM 639 O O . ALA A 1 85 ? -19.133 2.699 18.981 1.00 45.75 85 ALA A O 1
ATOM 640 N N . PRO A 1 86 ? -21.098 3.433 19.807 1.00 51.50 86 PRO A N 1
ATOM 641 C CA . PRO A 1 86 ? -20.612 4.782 20.045 1.00 51.50 86 PRO A CA 1
ATOM 642 C C . PRO A 1 86 ? -19.611 4.726 21.206 1.00 51.50 86 PRO A C 1
ATOM 644 O O . PRO A 1 86 ? -20.004 4.642 22.366 1.00 51.50 86 PRO A O 1
ATOM 647 N N . GLY A 1 87 ? -18.313 4.699 20.888 1.00 53.25 87 GLY A N 1
ATOM 648 C CA . GLY A 1 87 ? -17.228 4.746 21.876 1.00 53.25 87 GLY A CA 1
ATOM 649 C C . GLY A 1 87 ? -16.072 3.758 21.681 1.00 53.25 87 GLY A C 1
ATOM 650 O O . GLY A 1 87 ? -15.102 3.834 22.430 1.00 53.25 87 GLY A O 1
ATOM 651 N N . GLY A 1 88 ? -16.123 2.852 20.698 1.00 61.44 88 GLY A N 1
ATOM 652 C CA . GLY A 1 88 ? -14.999 1.953 20.405 1.00 61.44 88 GLY A CA 1
ATOM 653 C C . GLY A 1 88 ? -13.869 2.680 19.672 1.00 61.44 88 GLY A C 1
ATOM 654 O O . GLY A 1 88 ? -14.042 3.080 18.523 1.00 61.44 88 GLY A O 1
ATOM 655 N N . GLN A 1 89 ? -12.711 2.858 20.314 1.00 84.50 89 GLN A N 1
ATOM 656 C CA . GLN A 1 89 ? -11.519 3.359 19.626 1.00 84.50 89 GLN A CA 1
ATOM 657 C C . GLN A 1 89 ? -11.057 2.314 18.599 1.00 84.50 89 GLN A C 1
ATOM 659 O O . GLN A 1 89 ? -10.880 1.145 18.924 1.00 84.50 89 GLN A O 1
ATOM 664 N N . CYS A 1 90 ? -10.883 2.736 17.351 1.00 92.75 90 CYS A N 1
ATOM 665 C CA . CYS A 1 90 ? -10.427 1.900 16.246 1.00 92.75 90 CYS A CA 1
ATOM 666 C C . CYS A 1 90 ? -8.990 2.277 15.854 1.00 92.75 90 CYS A C 1
ATOM 668 O O . CYS A 1 90 ? -8.528 3.398 16.095 1.00 92.75 90 CYS A O 1
ATOM 670 N N . GLY A 1 91 ? -8.268 1.335 15.253 1.00 93.12 91 GLY A N 1
ATOM 671 C CA . GLY A 1 91 ? -6.873 1.493 14.845 1.00 93.12 91 GLY A CA 1
ATOM 672 C C . GLY A 1 91 ? -5.885 1.639 16.000 1.00 93.12 91 GLY A C 1
ATOM 673 O O . GLY A 1 91 ? -4.798 2.167 15.792 1.00 93.12 91 GLY A O 1
ATOM 674 N N . VAL A 1 92 ? -6.267 1.193 17.195 1.00 94.00 92 VAL A N 1
ATOM 675 C CA . VAL A 1 92 ? -5.440 1.177 18.407 1.00 94.00 92 VAL A CA 1
ATOM 676 C C . VAL A 1 92 ? -5.357 -0.243 18.964 1.00 94.00 92 VAL A C 1
ATOM 678 O O . VAL A 1 92 ? -6.171 -1.101 18.612 1.00 94.00 92 VAL A O 1
ATOM 681 N N . ALA A 1 93 ? -4.373 -0.496 19.825 1.00 92.62 93 ALA A N 1
ATOM 682 C CA . ALA A 1 93 ? -4.227 -1.770 20.519 1.00 92.62 93 ALA A CA 1
ATOM 683 C C . ALA A 1 93 ? -5.490 -2.139 21.336 1.00 92.62 93 ALA A C 1
ATOM 685 O O . ALA A 1 93 ? -6.204 -1.246 21.799 1.00 92.62 93 ALA A O 1
ATOM 686 N N . PRO A 1 94 ? -5.748 -3.439 21.574 1.00 91.62 94 PRO A N 1
ATOM 687 C CA . PRO A 1 94 ? -4.939 -4.592 21.160 1.00 91.62 94 PRO A CA 1
ATOM 688 C C . PRO A 1 94 ? -5.234 -5.079 19.735 1.00 91.62 94 PRO A C 1
ATOM 690 O O . PRO A 1 94 ? -4.357 -5.654 19.100 1.00 91.62 94 PRO A O 1
ATOM 693 N N . ASP A 1 95 ? -6.436 -4.826 19.220 1.00 91.62 95 ASP A N 1
ATOM 694 C CA . ASP A 1 95 ? -6.917 -5.482 17.999 1.00 91.62 95 ASP A CA 1
ATOM 695 C C . ASP A 1 95 ? -6.568 -4.718 16.719 1.00 91.62 95 ASP A C 1
ATOM 697 O O . ASP A 1 95 ? -6.616 -5.282 15.627 1.00 91.62 95 ASP A O 1
ATOM 701 N N . PHE A 1 96 ? -6.235 -3.426 16.838 1.00 96.25 96 PHE A N 1
ATOM 702 C CA . PHE A 1 96 ? -5.985 -2.528 15.710 1.00 96.25 96 PHE A CA 1
ATOM 703 C C . PHE A 1 96 ? -7.095 -2.604 14.651 1.00 96.25 96 PHE A C 1
ATOM 705 O O . PHE A 1 96 ? -6.838 -2.549 13.453 1.00 96.25 96 PHE A O 1
ATOM 712 N N . THR A 1 97 ? -8.353 -2.715 15.075 1.00 96.00 97 THR A N 1
ATOM 713 C CA . THR A 1 97 ? -9.498 -2.845 14.165 1.00 96.00 97 THR A CA 1
ATOM 714 C C . THR A 1 97 ? -9.598 -1.637 13.223 1.00 96.00 97 THR A C 1
ATOM 716 O O . THR A 1 97 ? -9.599 -0.507 13.716 1.00 96.00 97 THR A O 1
ATOM 719 N N . PRO A 1 98 ? -9.708 -1.821 11.893 1.00 96.56 98 PRO A N 1
ATOM 720 C CA . PRO A 1 98 ? -9.906 -0.716 10.958 1.00 96.56 98 PRO A CA 1
ATOM 721 C C . PRO A 1 98 ? -11.135 0.138 11.273 1.00 96.56 98 PRO A C 1
ATOM 723 O O . PRO A 1 98 ? -12.186 -0.372 11.649 1.00 96.56 98 PRO A O 1
ATOM 726 N N . CYS A 1 99 ? -10.996 1.454 11.109 1.00 95.31 99 CYS A N 1
ATOM 727 C CA . CYS A 1 99 ? -12.068 2.419 11.383 1.00 95.31 99 CYS A CA 1
ATOM 728 C C . CYS A 1 99 ? -13.091 2.552 10.258 1.00 95.31 99 CYS A C 1
ATOM 730 O O . CYS A 1 99 ? -14.173 3.093 10.459 1.00 95.31 99 CYS A O 1
ATOM 732 N N . VAL A 1 100 ? -12.715 2.110 9.064 1.00 96.06 100 VAL A N 1
ATOM 733 C CA . VAL A 1 100 ? -13.535 2.133 7.859 1.00 96.06 100 VAL A CA 1
ATOM 734 C C . VAL A 1 100 ? -13.516 0.740 7.239 1.00 96.06 100 VAL A C 1
ATOM 736 O O . VAL A 1 100 ? -12.644 -0.072 7.550 1.00 96.06 100 VAL A O 1
ATOM 739 N N . SER A 1 101 ? -14.489 0.447 6.378 1.00 97.12 101 SER A N 1
ATOM 740 C CA . SER A 1 101 ? -14.510 -0.827 5.663 1.00 97.12 101 SER A CA 1
ATOM 741 C C . SER A 1 101 ? -13.384 -0.899 4.625 1.00 97.12 101 SER A C 1
ATOM 743 O O . SER A 1 101 ? -12.883 0.131 4.155 1.00 97.12 101 SER A O 1
ATOM 745 N N . ASN A 1 102 ? -13.022 -2.122 4.224 1.00 97.31 102 ASN A N 1
ATOM 746 C CA . ASN A 1 102 ? -11.992 -2.330 3.210 1.00 97.31 102 ASN A CA 1
ATOM 747 C C . ASN A 1 102 ? -12.363 -1.642 1.890 1.00 97.31 102 ASN A C 1
ATOM 749 O O . ASN A 1 102 ? -11.505 -1.032 1.266 1.00 97.31 102 ASN A O 1
ATOM 753 N N . GLU A 1 103 ? -13.633 -1.669 1.491 1.00 97.50 103 GLU A N 1
ATOM 754 C CA . GLU A 1 103 ? -14.097 -1.086 0.231 1.00 97.50 103 GLU A CA 1
ATOM 755 C C . GLU A 1 103 ? -13.856 0.430 0.201 1.00 97.50 103 GLU A C 1
ATOM 757 O O . GLU A 1 103 ? -13.365 0.968 -0.795 1.00 97.50 103 GLU A O 1
ATOM 762 N N . ILE A 1 104 ? -14.152 1.122 1.308 1.00 97.75 104 ILE A N 1
ATOM 763 C CA . ILE A 1 104 ? -13.945 2.570 1.444 1.00 97.75 104 ILE A CA 1
ATOM 764 C C . ILE A 1 104 ? -12.445 2.890 1.454 1.00 97.75 104 ILE A C 1
ATOM 766 O O . ILE A 1 104 ? -11.993 3.783 0.729 1.00 97.75 104 ILE A O 1
ATOM 770 N N . ALA A 1 105 ? -11.658 2.142 2.231 1.00 97.94 105 ALA A N 1
ATOM 771 C CA . ALA A 1 105 ? -10.218 2.345 2.334 1.00 97.94 105 ALA A CA 1
ATOM 772 C C . ALA A 1 105 ? -9.501 2.072 1.002 1.00 97.94 105 ALA A C 1
ATOM 774 O O . ALA A 1 105 ? -8.724 2.905 0.535 1.00 97.94 105 ALA A O 1
ATOM 775 N N . SER A 1 106 ? -9.802 0.945 0.356 1.00 98.31 106 SER A N 1
ATOM 776 C CA . SER A 1 106 ? -9.243 0.536 -0.936 1.00 98.31 106 SER A CA 1
ATOM 777 C C . SER A 1 106 ? -9.621 1.517 -2.046 1.00 98.31 106 SER A C 1
ATOM 779 O O . SER A 1 106 ? -8.783 1.845 -2.883 1.00 98.31 106 SER A O 1
ATOM 781 N N . LYS A 1 107 ? -10.836 2.087 -2.022 1.00 98.38 107 LYS A N 1
ATOM 782 C CA . LYS A 1 107 ? -11.210 3.175 -2.938 1.00 98.38 107 LYS A CA 1
ATOM 783 C C . LYS A 1 107 ? -10.327 4.411 -2.738 1.00 98.38 107 LYS A C 1
ATOM 785 O O . LYS A 1 107 ? -9.828 4.956 -3.719 1.00 98.38 107 LYS A O 1
ATOM 790 N N . SER A 1 108 ? -10.099 4.842 -1.495 1.00 98.06 108 SER A N 1
ATOM 791 C CA . SER A 1 108 ? -9.209 5.981 -1.202 1.00 98.06 108 SER A CA 1
ATOM 792 C C . SER A 1 108 ? -7.764 5.718 -1.650 1.00 98.06 108 SER A C 1
ATOM 794 O O . SER A 1 108 ? -7.143 6.569 -2.297 1.00 98.06 108 SER A O 1
ATOM 796 N N . LEU A 1 109 ? -7.255 4.510 -1.380 1.00 98.44 109 LEU A N 1
ATOM 797 C CA . LEU A 1 109 ? -5.932 4.051 -1.805 1.00 98.44 109 LEU A CA 1
ATOM 798 C C . LEU A 1 109 ? -5.790 4.090 -3.333 1.00 98.44 109 LEU A C 1
ATOM 800 O O . LEU A 1 109 ? -4.844 4.691 -3.845 1.00 98.44 109 LEU A O 1
ATOM 804 N N . LEU A 1 110 ? -6.751 3.528 -4.069 1.00 98.56 110 LEU A N 1
ATOM 805 C CA . LEU A 1 110 ? -6.764 3.552 -5.532 1.00 98.56 110 LEU A CA 1
ATOM 806 C C . LEU A 1 110 ? -6.773 4.980 -6.090 1.00 98.56 110 LEU A C 1
ATOM 808 O O . LEU A 1 110 ? -6.017 5.284 -7.014 1.00 98.56 110 LEU A O 1
ATOM 812 N N . GLU A 1 111 ? -7.581 5.877 -5.524 1.00 98.38 111 GLU A N 1
ATOM 813 C CA . GLU A 1 111 ? -7.600 7.279 -5.949 1.00 98.38 111 GLU A CA 1
ATOM 814 C C . GLU A 1 111 ? -6.257 7.976 -5.688 1.00 98.38 111 GLU A C 1
ATOM 816 O O . GLU A 1 111 ? -5.801 8.772 -6.509 1.00 98.38 111 GLU A O 1
ATOM 821 N N . CYS A 1 112 ? -5.567 7.646 -4.594 1.00 98.44 112 CYS A N 1
ATOM 822 C CA . CYS A 1 112 ? -4.204 8.121 -4.368 1.00 98.44 112 CYS A CA 1
ATOM 823 C C . CYS A 1 112 ? -3.216 7.569 -5.408 1.00 98.44 112 CYS A C 1
ATOM 825 O O . CYS A 1 112 ? -2.451 8.344 -5.988 1.00 98.44 112 CYS A O 1
ATOM 827 N N . CYS A 1 113 ? -3.274 6.269 -5.712 1.00 98.50 113 CYS A N 1
ATOM 828 C CA . CYS A 1 113 ? -2.433 5.649 -6.736 1.00 98.50 113 CYS A CA 1
ATOM 829 C C . CYS A 1 113 ? -2.616 6.299 -8.115 1.00 98.50 113 CYS A C 1
ATOM 831 O O . CYS A 1 113 ? -1.633 6.564 -8.809 1.00 98.50 113 CYS A O 1
ATOM 833 N N . LYS A 1 114 ? -3.863 6.605 -8.499 1.00 98.56 114 LYS A N 1
ATOM 834 C CA . LYS A 1 114 ? -4.173 7.333 -9.738 1.00 98.56 114 LYS A CA 1
ATOM 835 C C . LYS A 1 114 ? -3.570 8.735 -9.733 1.00 98.56 114 LYS A C 1
ATOM 837 O O . LYS A 1 114 ? -2.899 9.100 -10.691 1.00 98.56 114 LYS A O 1
ATOM 842 N N . ARG A 1 115 ? -3.739 9.502 -8.647 1.00 98.31 115 ARG A N 1
ATOM 843 C CA . ARG A 1 115 ? -3.154 10.853 -8.520 1.00 98.31 115 ARG A CA 1
ATOM 844 C C . ARG A 1 115 ? -1.628 10.849 -8.596 1.00 98.31 115 ARG A C 1
ATOM 846 O O . ARG A 1 115 ? -1.045 11.788 -9.126 1.00 98.31 115 ARG A O 1
ATOM 853 N N . LYS A 1 116 ? -0.981 9.799 -8.085 1.00 97.19 116 LYS A N 1
ATOM 854 C CA . LYS A 1 116 ? 0.471 9.596 -8.194 1.00 97.19 116 LYS A CA 1
ATOM 855 C C . LYS A 1 116 ? 0.919 9.012 -9.541 1.00 97.19 116 LYS A C 1
ATOM 857 O O . LYS A 1 116 ? 2.106 8.760 -9.709 1.00 97.19 116 LYS A O 1
ATOM 862 N N . ASN A 1 117 ? 0.005 8.832 -10.499 1.00 97.62 117 ASN A N 1
ATOM 863 C CA . ASN A 1 117 ? 0.275 8.295 -11.834 1.00 97.62 117 ASN A CA 1
ATOM 864 C C . ASN A 1 117 ? 0.960 6.919 -11.815 1.00 97.62 117 ASN A C 1
ATOM 866 O O . ASN A 1 117 ? 1.829 6.637 -12.641 1.00 97.62 117 ASN A O 1
ATOM 870 N N . LEU A 1 118 ? 0.569 6.045 -10.880 1.00 97.50 118 LEU A N 1
ATOM 871 C CA . LEU A 1 118 ? 1.066 4.668 -10.874 1.00 97.50 118 LEU A CA 1
ATOM 872 C C . LEU A 1 118 ? 0.623 3.941 -12.159 1.00 97.50 118 LEU A C 1
ATOM 874 O O . LEU A 1 118 ? -0.509 4.148 -12.607 1.00 97.50 118 LEU A O 1
ATOM 878 N N . PRO A 1 119 ? 1.452 3.052 -12.737 1.00 97.00 119 PRO A N 1
ATOM 879 C CA . PRO A 1 119 ? 1.070 2.244 -13.895 1.00 97.00 119 PRO A CA 1
ATOM 880 C C . PRO A 1 119 ? -0.206 1.432 -13.650 1.00 97.00 119 PRO A C 1
ATOM 882 O O . PRO A 1 119 ? -0.466 1.010 -12.523 1.00 97.00 119 PRO A O 1
ATOM 885 N N . ALA A 1 120 ? -0.967 1.129 -14.706 1.00 96.06 120 ALA A N 1
ATOM 886 C CA . ALA A 1 120 ? -2.222 0.374 -14.596 1.00 96.06 120 ALA A CA 1
ATOM 887 C C . ALA A 1 120 ? -2.060 -0.970 -13.858 1.00 96.06 120 ALA A C 1
ATOM 889 O O . ALA A 1 120 ? -2.923 -1.353 -13.073 1.00 96.06 120 ALA A O 1
ATOM 890 N N . GLY A 1 121 ? -0.928 -1.656 -14.051 1.00 93.81 121 GLY A N 1
ATOM 891 C CA . GLY A 1 121 ? -0.604 -2.883 -13.322 1.00 93.81 121 GLY A CA 1
ATOM 892 C C . GLY A 1 121 ? -0.418 -2.675 -11.815 1.00 93.81 121 GLY A C 1
ATOM 893 O O . GLY A 1 121 ? -0.885 -3.491 -11.029 1.00 93.81 121 GLY A O 1
ATOM 894 N N . CYS A 1 122 ? 0.176 -1.555 -11.392 1.00 96.12 122 CYS A N 1
ATOM 895 C CA . CYS A 1 122 ? 0.237 -1.173 -9.979 1.00 96.12 122 CYS A CA 1
ATOM 896 C C . CYS A 1 122 ? -1.126 -0.750 -9.427 1.00 96.12 122 CYS A C 1
ATOM 898 O O . CYS A 1 122 ? -1.438 -1.060 -8.283 1.00 96.12 122 CYS A O 1
ATOM 900 N N . GLN A 1 123 ? -1.952 -0.062 -10.223 1.00 97.75 123 GLN A N 1
ATOM 901 C CA . GLN A 1 123 ? -3.287 0.364 -9.790 1.00 97.75 123 GLN A CA 1
ATOM 902 C C . GLN A 1 123 ? -4.178 -0.832 -9.416 1.00 97.75 123 GLN A C 1
ATOM 904 O O . GLN A 1 123 ? -4.965 -0.728 -8.481 1.00 97.75 123 GLN A O 1
ATOM 909 N N . GLN A 1 124 ? -4.012 -1.987 -10.072 1.00 96.44 124 GLN A N 1
ATOM 910 C CA . GLN A 1 124 ? -4.715 -3.230 -9.713 1.00 96.44 124 GLN A CA 1
ATOM 911 C C . GLN A 1 124 ? -4.348 -3.758 -8.314 1.00 96.44 124 GLN A C 1
ATOM 913 O O . GLN A 1 124 ? -5.124 -4.503 -7.718 1.00 96.44 124 GLN A O 1
ATOM 918 N N . LEU A 1 125 ? -3.188 -3.363 -7.780 1.00 97.12 125 LEU A N 1
ATOM 919 C CA . LEU A 1 125 ? -2.732 -3.731 -6.438 1.00 97.12 125 LEU A CA 1
ATOM 920 C C . LEU A 1 125 ? -3.187 -2.736 -5.360 1.00 97.12 125 LEU A C 1
ATOM 922 O O . LEU A 1 125 ? -2.985 -3.001 -4.179 1.00 97.12 125 LEU A O 1
ATOM 926 N N . CYS A 1 126 ? -3.782 -1.596 -5.732 1.00 97.94 126 CYS A N 1
ATOM 927 C CA . CYS A 1 126 ? -4.159 -0.508 -4.821 1.00 97.94 126 CYS A CA 1
ATOM 928 C C . CYS A 1 126 ? -5.432 -0.800 -4.018 1.00 97.94 126 CYS A C 1
ATOM 930 O O . CYS A 1 126 ? -6.426 -0.084 -4.114 1.00 97.94 126 CYS A O 1
ATOM 932 N N . ARG A 1 127 ? -5.370 -1.857 -3.206 1.00 98.00 127 ARG A N 1
ATOM 933 C CA . ARG A 1 127 ? -6.398 -2.316 -2.267 1.00 98.00 127 ARG A CA 1
ATOM 934 C C . ARG A 1 127 ? -5.746 -2.976 -1.049 1.00 98.00 127 ARG A C 1
ATOM 936 O O . ARG A 1 127 ? -4.630 -3.476 -1.148 1.00 98.00 127 ARG A O 1
ATOM 943 N N . TYR A 1 128 ? -6.420 -2.975 0.099 1.00 97.88 128 TYR A N 1
ATOM 944 C CA . TYR A 1 128 ? -5.844 -3.486 1.355 1.00 97.88 128 TYR A CA 1
ATOM 945 C C . TYR A 1 128 ? -5.974 -5.004 1.542 1.00 97.88 128 TYR A C 1
ATOM 947 O O . TYR A 1 128 ? -5.323 -5.570 2.413 1.00 97.88 128 TYR A O 1
ATOM 955 N N . ASP A 1 129 ? -6.805 -5.671 0.745 1.00 96.44 129 ASP A N 1
ATOM 956 C CA . ASP A 1 129 ? -7.010 -7.126 0.739 1.00 96.44 129 ASP A CA 1
ATOM 957 C C . ASP A 1 129 ? -6.157 -7.849 -0.328 1.00 96.44 129 ASP A C 1
ATOM 959 O O . ASP A 1 129 ? -6.411 -9.009 -0.661 1.00 96.44 129 ASP A O 1
ATOM 963 N N . ILE A 1 130 ? -5.159 -7.165 -0.901 1.00 96.38 130 ILE A N 1
ATOM 964 C CA . ILE A 1 130 ? -4.211 -7.750 -1.856 1.00 96.38 130 ILE A CA 1
ATOM 965 C C . ILE A 1 130 ? -3.319 -8.781 -1.152 1.00 96.38 130 ILE A C 1
ATOM 967 O O . ILE A 1 130 ? -2.808 -8.559 -0.052 1.00 96.38 130 ILE A O 1
ATOM 971 N N . THR A 1 131 ? -3.110 -9.927 -1.792 1.00 95.00 131 THR A N 1
ATOM 972 C CA . THR A 1 131 ? -2.270 -10.994 -1.238 1.00 95.00 131 THR A CA 1
ATOM 973 C C . THR A 1 131 ? -0.806 -10.830 -1.641 1.00 95.00 131 THR A C 1
ATOM 975 O O . THR A 1 131 ? -0.473 -10.264 -2.685 1.00 95.00 131 THR A O 1
ATOM 978 N N . GLN A 1 132 ? 0.103 -11.409 -0.849 1.00 93.50 132 GLN A N 1
ATOM 979 C CA . GLN A 1 132 ? 1.527 -11.462 -1.196 1.00 93.50 132 GLN A CA 1
ATOM 980 C C . GLN A 1 132 ? 1.760 -12.117 -2.569 1.00 93.50 132 GLN A C 1
ATOM 982 O O . GLN A 1 132 ? 2.619 -11.672 -3.330 1.00 93.50 132 GLN A O 1
ATOM 987 N N . ALA A 1 133 ? 0.989 -13.160 -2.892 1.00 94.94 133 ALA A N 1
ATOM 988 C CA . ALA A 1 133 ? 1.082 -13.863 -4.167 1.00 94.94 133 ALA A CA 1
ATOM 989 C C . ALA A 1 133 ? 0.718 -12.953 -5.348 1.00 94.94 133 ALA A C 1
ATOM 991 O O . ALA A 1 133 ? 1.423 -12.953 -6.355 1.00 94.94 133 ALA A O 1
ATOM 992 N N . GLU A 1 134 ? -0.331 -12.140 -5.217 1.00 95.81 134 GLU A N 1
ATOM 993 C CA . GLU A 1 134 ? -0.737 -11.195 -6.261 1.00 95.81 134 GLU A CA 1
ATOM 994 C C . GLU A 1 134 ? 0.298 -10.087 -6.468 1.00 95.81 134 GLU A C 1
ATOM 996 O O . GLU A 1 134 ? 0.643 -9.786 -7.612 1.00 95.81 134 GLU A O 1
ATOM 1001 N N . ILE A 1 135 ? 0.850 -9.538 -5.379 1.00 94.12 135 ILE A N 1
ATOM 1002 C CA . ILE A 1 135 ? 1.932 -8.546 -5.448 1.00 94.12 135 ILE A CA 1
ATOM 1003 C C . ILE A 1 135 ? 3.142 -9.146 -6.160 1.00 94.12 135 ILE A C 1
ATOM 1005 O O . ILE A 1 135 ? 3.645 -8.565 -7.121 1.00 94.12 135 ILE A O 1
ATOM 1009 N N . ARG A 1 136 ? 3.591 -10.331 -5.728 1.00 92.75 136 ARG A N 1
ATOM 1010 C CA . ARG A 1 136 ? 4.737 -11.020 -6.328 1.00 92.75 136 ARG A CA 1
ATOM 1011 C C . ARG A 1 136 ? 4.511 -11.277 -7.813 1.00 92.75 136 ARG A C 1
ATOM 1013 O O . ARG A 1 136 ? 5.360 -10.929 -8.621 1.00 92.75 136 ARG A O 1
ATOM 1020 N N . ALA A 1 137 ? 3.342 -11.791 -8.180 1.00 94.56 137 ALA A N 1
ATOM 1021 C CA . ALA A 1 137 ? 3.017 -12.080 -9.568 1.00 94.56 137 ALA A CA 1
ATOM 1022 C C . ALA A 1 137 ? 2.991 -10.814 -10.445 1.00 94.56 137 ALA A C 1
ATOM 1024 O O . ALA A 1 137 ? 3.421 -10.852 -11.596 1.00 94.56 137 ALA A O 1
ATOM 1025 N N . ALA A 1 138 ? 2.514 -9.683 -9.921 1.00 94.19 138 ALA A N 1
ATOM 1026 C CA . ALA A 1 138 ? 2.551 -8.410 -10.635 1.00 94.19 138 ALA A CA 1
ATOM 1027 C C . ALA A 1 138 ? 3.977 -7.851 -10.775 1.00 94.19 138 ALA A C 1
ATOM 1029 O O . ALA A 1 138 ? 4.306 -7.297 -11.826 1.00 94.19 138 ALA A O 1
ATOM 1030 N N . MET A 1 139 ? 4.831 -8.016 -9.760 1.00 91.56 139 MET A N 1
ATOM 1031 C CA . MET A 1 139 ? 6.245 -7.637 -9.851 1.00 91.56 139 MET A CA 1
ATOM 1032 C C . MET A 1 139 ? 7.004 -8.519 -10.850 1.00 91.56 139 MET A C 1
ATOM 1034 O O . MET A 1 139 ? 7.685 -7.987 -11.723 1.00 91.56 139 MET A O 1
ATOM 1038 N N . ASP A 1 140 ? 6.821 -9.840 -10.788 1.00 93.25 140 ASP A N 1
ATOM 1039 C CA . ASP A 1 140 ? 7.480 -10.814 -11.670 1.00 93.25 140 ASP A CA 1
ATOM 1040 C C . ASP A 1 140 ? 7.094 -10.598 -13.144 1.00 93.25 140 ASP A C 1
ATOM 1042 O O . ASP A 1 140 ? 7.923 -10.739 -14.040 1.00 93.25 140 ASP A O 1
ATOM 1046 N N . ARG A 1 141 ? 5.845 -10.185 -13.409 1.00 95.12 141 ARG A N 1
ATOM 1047 C CA . ARG A 1 141 ? 5.376 -9.803 -14.755 1.00 95.12 141 ARG A CA 1
ATOM 1048 C C . ARG A 1 141 ? 5.780 -8.387 -15.181 1.00 95.12 141 ARG A C 1
ATOM 1050 O O . ARG A 1 141 ? 5.387 -7.952 -16.260 1.00 95.12 141 ARG A O 1
ATOM 1057 N N . GLY A 1 142 ? 6.479 -7.630 -14.336 1.00 93.38 142 GLY A N 1
ATOM 1058 C CA . GLY A 1 142 ? 6.831 -6.231 -14.598 1.00 93.38 142 GLY A CA 1
ATOM 1059 C C . GLY A 1 142 ? 5.633 -5.271 -14.636 1.00 93.38 142 GLY A C 1
ATOM 1060 O O . GLY A 1 142 ? 5.772 -4.130 -15.065 1.00 93.38 142 GLY A O 1
ATOM 1061 N N . GLN A 1 143 ? 4.455 -5.705 -14.180 1.00 94.31 143 GLN A N 1
ATOM 1062 C CA . GLN A 1 143 ? 3.231 -4.896 -14.140 1.00 94.31 143 GLN A CA 1
ATOM 1063 C C . GLN A 1 143 ? 3.301 -3.813 -13.061 1.00 94.31 143 GLN A C 1
ATOM 1065 O O . GLN A 1 143 ? 2.722 -2.737 -13.223 1.00 94.31 143 GLN A O 1
ATOM 1070 N N . CYS A 1 144 ? 4.022 -4.094 -11.973 1.00 94.25 144 CYS A N 1
ATOM 1071 C CA . CYS A 1 144 ? 4.332 -3.114 -10.950 1.00 94.25 144 CYS A CA 1
ATOM 1072 C C . CYS A 1 144 ? 5.795 -3.214 -10.513 1.00 94.25 144 CYS A C 1
ATOM 1074 O O . CYS A 1 144 ? 6.153 -4.037 -9.680 1.00 94.25 144 CYS A O 1
ATOM 1076 N N . GLY A 1 145 ? 6.660 -2.395 -11.114 1.00 89.44 145 GLY A N 1
ATOM 1077 C CA . GLY A 1 145 ? 8.091 -2.395 -10.800 1.00 89.44 145 GLY A CA 1
ATOM 1078 C C . GLY A 1 145 ? 8.413 -1.817 -9.417 1.00 89.44 145 GLY A C 1
ATOM 1079 O O . GLY A 1 145 ? 7.647 -1.023 -8.871 1.00 89.44 145 GLY A O 1
ATOM 1080 N N . ILE A 1 146 ? 9.599 -2.153 -8.896 1.00 89.12 146 ILE A N 1
ATOM 1081 C CA . ILE A 1 146 ? 10.075 -1.770 -7.553 1.00 89.12 146 ILE A CA 1
ATOM 1082 C C . ILE A 1 146 ? 10.036 -0.258 -7.278 1.00 89.12 146 ILE A C 1
ATOM 1084 O O . ILE A 1 146 ? 9.762 0.157 -6.155 1.00 89.12 146 ILE A O 1
ATOM 1088 N N . PHE A 1 147 ? 10.224 0.581 -8.301 1.00 89.75 147 PHE A N 1
ATOM 1089 C CA . PHE A 1 147 ? 10.156 2.041 -8.168 1.00 89.75 147 PHE A CA 1
ATOM 1090 C C . PHE A 1 147 ? 8.759 2.564 -7.791 1.00 89.75 147 PHE A C 1
ATOM 1092 O O . PHE A 1 147 ? 8.641 3.680 -7.297 1.00 89.75 147 PHE A O 1
ATOM 1099 N N . ASN A 1 148 ? 7.705 1.762 -7.977 1.00 93.06 148 ASN A N 1
ATOM 1100 C CA . ASN A 1 148 ? 6.335 2.127 -7.612 1.00 93.06 148 ASN A CA 1
ATOM 1101 C C . ASN A 1 148 ? 5.946 1.694 -6.192 1.00 93.06 148 ASN A C 1
ATOM 1103 O O . ASN A 1 148 ? 4.886 2.085 -5.710 1.00 93.06 148 ASN A O 1
ATOM 1107 N N . VAL A 1 149 ? 6.784 0.912 -5.505 1.00 91.56 149 VAL A N 1
ATOM 1108 C CA . VAL A 1 149 ? 6.485 0.435 -4.146 1.00 91.56 149 VAL A CA 1
ATOM 1109 C C . VAL A 1 149 ? 6.478 1.595 -3.150 1.00 91.56 149 VAL A C 1
ATOM 1111 O O . VAL A 1 149 ? 5.573 1.678 -2.328 1.00 91.56 149 VAL A O 1
ATOM 1114 N N . ALA A 1 150 ? 7.427 2.530 -3.249 1.00 91.88 150 ALA A N 1
ATOM 1115 C CA . ALA A 1 150 ? 7.453 3.700 -2.374 1.00 91.88 150 ALA A CA 1
ATOM 1116 C C . ALA A 1 150 ? 6.195 4.586 -2.513 1.00 91.88 150 ALA A C 1
ATOM 1118 O O . ALA A 1 150 ? 5.500 4.783 -1.515 1.00 91.88 150 ALA A O 1
ATOM 1119 N N . PRO A 1 151 ? 5.809 5.056 -3.718 1.00 94.12 151 PRO A N 1
ATOM 1120 C CA . PRO A 1 151 ? 4.593 5.853 -3.863 1.00 94.12 151 PRO A CA 1
ATOM 1121 C C . PRO A 1 151 ? 3.307 5.063 -3.560 1.00 94.12 151 PRO A C 1
ATOM 1123 O O . PRO A 1 151 ? 2.323 5.666 -3.135 1.00 94.12 151 PRO A O 1
ATOM 1126 N N . PHE A 1 152 ? 3.303 3.733 -3.727 1.00 95.62 152 PHE A N 1
ATOM 1127 C CA . PHE A 1 152 ? 2.217 2.874 -3.247 1.00 95.62 152 PHE A CA 1
ATOM 1128 C C . PHE A 1 152 ? 2.100 2.909 -1.717 1.00 95.62 152 PHE A C 1
ATOM 1130 O O . PHE A 1 152 ? 1.015 3.160 -1.195 1.00 95.62 152 PHE A O 1
ATOM 1137 N N . LEU A 1 153 ? 3.208 2.696 -0.997 1.00 95.00 153 LEU A N 1
ATOM 1138 C CA . LEU A 1 153 ? 3.225 2.708 0.468 1.00 95.00 153 LEU A CA 1
ATOM 1139 C C . LEU A 1 153 ? 2.812 4.077 1.015 1.00 95.00 153 LEU A C 1
ATOM 1141 O O . LEU A 1 153 ? 1.989 4.135 1.924 1.00 95.00 153 LEU A O 1
ATOM 1145 N N . GLU A 1 154 ? 3.276 5.168 0.399 1.00 94.31 154 GLU A N 1
ATOM 1146 C CA . GLU A 1 154 ? 2.836 6.532 0.730 1.00 94.31 154 GLU A CA 1
ATOM 1147 C C . GLU A 1 154 ? 1.317 6.704 0.676 1.00 94.31 154 GLU A C 1
ATOM 1149 O O . GLU A 1 154 ? 0.724 7.356 1.540 1.00 94.31 154 GLU A O 1
ATOM 1154 N N . CYS A 1 155 ? 0.676 6.099 -0.324 1.00 96.62 155 CYS A N 1
ATOM 1155 C CA . CYS A 1 155 ? -0.774 6.071 -0.408 1.00 96.62 155 CYS A CA 1
ATOM 1156 C C . CYS A 1 155 ? -1.405 5.146 0.637 1.00 96.62 155 CYS A C 1
ATOM 1158 O O . CYS A 1 155 ? -2.435 5.500 1.202 1.00 96.62 155 CYS A O 1
ATOM 1160 N N . ALA A 1 156 ? -0.806 3.985 0.908 1.00 96.88 156 ALA A N 1
ATOM 1161 C CA . ALA A 1 156 ? -1.344 3.004 1.845 1.00 96.88 156 ALA A CA 1
ATOM 1162 C C . ALA A 1 156 ? -1.383 3.536 3.284 1.00 96.88 156 ALA A C 1
ATOM 1164 O O . ALA A 1 156 ? -2.405 3.387 3.952 1.00 96.88 156 ALA A O 1
ATOM 1165 N N . PHE A 1 157 ? -0.323 4.191 3.766 1.00 94.00 157 PHE A N 1
ATOM 1166 C CA . PHE A 1 157 ? -0.301 4.697 5.140 1.00 94.00 157 PHE A CA 1
ATOM 1167 C C . PHE A 1 157 ? -0.999 6.059 5.317 1.00 94.00 157 PHE A C 1
ATOM 1169 O O . PHE A 1 157 ? -1.220 6.459 6.452 1.00 94.00 157 PHE A O 1
ATOM 1176 N N . GLN A 1 158 ? -1.365 6.788 4.249 1.00 91.69 158 GLN A N 1
ATOM 1177 C CA . GLN A 1 158 ? -2.110 8.071 4.295 1.00 91.69 158 GLN A CA 1
ATOM 1178 C C . GLN A 1 158 ? -1.559 9.100 5.310 1.00 91.69 158 GLN A C 1
ATOM 1180 O O . GLN A 1 158 ? -2.300 9.779 6.023 1.00 91.69 158 GLN A O 1
ATOM 1185 N N . GLY A 1 159 ? -0.231 9.195 5.408 1.00 90.31 159 GLY A N 1
ATOM 1186 C CA . GLY A 1 159 ? 0.470 10.044 6.379 1.00 90.31 159 GLY A CA 1
ATOM 1187 C C . GLY A 1 159 ? 0.369 9.603 7.848 1.00 90.31 159 GLY A C 1
ATOM 1188 O O . GLY A 1 159 ? 0.725 10.376 8.732 1.00 90.31 159 GLY A O 1
ATOM 1189 N N . LYS A 1 160 ? -0.122 8.394 8.133 1.00 92.50 160 LYS A N 1
ATOM 1190 C CA . LYS A 1 160 ? -0.269 7.846 9.485 1.00 92.50 160 LYS A CA 1
ATOM 1191 C C . LYS A 1 160 ? 0.927 6.992 9.865 1.00 92.50 160 LYS A C 1
ATOM 1193 O O . LYS A 1 160 ? 1.386 6.163 9.082 1.00 92.50 160 LYS A O 1
ATOM 1198 N N . ASP A 1 161 ? 1.400 7.187 11.087 1.00 93.38 161 ASP A N 1
ATOM 1199 C CA . ASP A 1 161 ? 2.389 6.310 11.692 1.00 93.38 161 ASP A CA 1
ATOM 1200 C C . ASP A 1 161 ? 1.690 5.077 12.276 1.00 93.38 161 ASP A C 1
ATOM 1202 O O . ASP A 1 161 ? 0.882 5.198 13.195 1.00 93.38 161 ASP A O 1
ATOM 1206 N N . ASN A 1 162 ? 1.987 3.898 11.727 1.00 95.75 162 ASN A N 1
ATOM 1207 C CA . ASN A 1 162 ? 1.437 2.625 12.195 1.00 95.75 162 ASN A CA 1
ATOM 1208 C C . ASN A 1 162 ? 2.508 1.757 12.875 1.00 95.75 162 ASN A C 1
ATOM 1210 O O . ASN A 1 162 ? 2.334 0.541 12.993 1.00 95.75 162 ASN A O 1
ATOM 1214 N N . SER A 1 163 ? 3.618 2.359 13.321 1.00 95.06 163 SER A N 1
ATOM 1215 C CA . SER A 1 163 ? 4.742 1.647 13.944 1.00 95.06 163 SER A CA 1
ATOM 1216 C C . SER A 1 163 ? 4.319 0.841 15.174 1.00 95.06 163 SER A C 1
ATOM 1218 O O . SER A 1 163 ? 4.813 -0.265 15.380 1.00 95.06 163 SER A O 1
ATOM 1220 N N . GLU A 1 164 ? 3.343 1.318 15.955 1.00 96.19 164 GLU A N 1
ATOM 1221 C CA . GLU A 1 164 ? 2.811 0.564 17.097 1.00 96.19 164 GLU A CA 1
ATOM 1222 C C . GLU A 1 164 ? 2.157 -0.758 16.662 1.00 96.19 164 GLU A C 1
ATOM 1224 O O . GLU A 1 164 ? 2.485 -1.816 17.204 1.00 96.19 164 GLU A O 1
ATOM 1229 N N . CYS A 1 165 ? 1.297 -0.713 15.639 1.00 97.81 165 CYS A N 1
ATOM 1230 C CA . CYS A 1 165 ? 0.670 -1.905 15.069 1.00 97.81 165 CYS A CA 1
ATOM 1231 C C . CYS A 1 165 ? 1.716 -2.852 14.470 1.00 97.81 165 CYS A C 1
ATOM 1233 O O . CYS A 1 165 ? 1.680 -4.058 14.709 1.00 97.81 165 CYS A O 1
ATOM 1235 N N . CYS A 1 166 ? 2.696 -2.317 13.739 1.00 97.31 166 CYS A N 1
ATOM 1236 C CA . CYS A 1 166 ? 3.784 -3.117 13.189 1.00 97.31 166 CYS A CA 1
ATOM 1237 C C . CYS A 1 166 ? 4.613 -3.818 14.271 1.00 97.31 166 CYS A C 1
ATOM 1239 O O . CYS A 1 166 ? 4.944 -4.999 14.135 1.00 97.31 166 CYS A O 1
ATOM 1241 N N . ARG A 1 167 ? 4.937 -3.112 15.359 1.00 96.94 167 ARG A N 1
ATOM 1242 C CA . ARG A 1 167 ? 5.645 -3.686 16.506 1.00 96.94 167 ARG A CA 1
ATOM 1243 C C . ARG A 1 167 ? 4.802 -4.771 17.168 1.00 96.94 167 ARG A C 1
ATOM 1245 O O . ARG A 1 167 ? 5.336 -5.823 17.503 1.00 96.94 167 ARG A O 1
ATOM 1252 N N . HIS A 1 168 ? 3.493 -4.550 17.295 1.00 97.62 168 HIS A N 1
ATOM 1253 C CA . HIS A 1 168 ? 2.556 -5.544 17.817 1.00 97.62 168 HIS A CA 1
ATOM 1254 C C . HIS A 1 168 ? 2.487 -6.800 16.932 1.00 97.62 168 HIS A C 1
ATOM 1256 O O . HIS A 1 168 ? 2.530 -7.918 17.438 1.00 97.62 168 HIS A O 1
ATOM 1262 N N . ARG A 1 169 ? 2.465 -6.637 15.603 1.00 97.00 169 ARG A N 1
ATOM 1263 C CA . ARG A 1 169 ? 2.477 -7.749 14.635 1.00 97.00 169 ARG A CA 1
ATOM 1264 C C . ARG A 1 169 ? 3.854 -8.373 14.407 1.00 97.00 169 ARG A C 1
ATOM 1266 O O . ARG A 1 169 ? 3.965 -9.352 13.662 1.00 97.00 169 ARG A O 1
ATOM 1273 N N . GLY A 1 170 ? 4.892 -7.835 15.039 1.00 97.31 170 GLY A N 1
ATOM 1274 C CA . GLY A 1 170 ? 6.246 -8.366 15.001 1.00 97.31 170 GLY A CA 1
ATOM 1275 C C . GLY A 1 170 ? 6.925 -8.270 13.633 1.00 97.31 170 GLY A C 1
ATOM 1276 O O . GLY A 1 170 ? 7.645 -9.193 13.252 1.00 97.31 170 GLY A O 1
ATOM 1277 N N . ILE A 1 171 ? 6.684 -7.197 12.865 1.00 96.44 171 ILE A N 1
ATOM 1278 C CA . ILE A 1 171 ? 7.262 -7.042 11.513 1.00 96.44 171 ILE A CA 1
ATOM 1279 C C . ILE A 1 171 ? 8.788 -7.152 11.545 1.00 96.44 171 ILE A C 1
ATOM 1281 O O . ILE A 1 171 ? 9.371 -7.949 10.813 1.00 96.44 171 ILE A O 1
ATOM 1285 N N . VAL A 1 172 ? 9.437 -6.423 12.453 1.00 95.69 172 VAL A N 1
ATOM 1286 C CA . VAL A 1 172 ? 10.900 -6.437 12.605 1.00 95.69 172 VAL A CA 1
ATOM 1287 C C . VAL A 1 172 ? 11.424 -7.835 12.936 1.00 95.69 172 VAL A C 1
ATOM 1289 O O . VAL A 1 172 ? 12.443 -8.253 12.394 1.00 95.69 172 VAL A O 1
ATOM 1292 N N . GLN A 1 173 ? 10.716 -8.592 13.774 1.00 96.38 173 GLN A N 1
ATOM 1293 C CA . GLN A 1 173 ? 11.110 -9.951 14.150 1.00 96.38 173 GLN A CA 1
ATOM 1294 C C . GLN A 1 173 ? 10.978 -10.931 12.975 1.00 96.38 173 GLN A C 1
ATOM 1296 O O . GLN A 1 173 ? 11.763 -11.869 12.875 1.00 96.38 173 GLN A O 1
ATOM 1301 N N . LYS A 1 174 ? 10.009 -10.710 12.079 1.00 95.62 174 LYS A N 1
ATOM 1302 C CA . LYS A 1 174 ? 9.754 -11.560 10.907 1.00 95.62 174 LYS A CA 1
ATOM 1303 C C . LYS A 1 174 ? 10.686 -11.262 9.732 1.00 95.62 174 LYS A C 1
ATOM 1305 O O . LYS A 1 174 ? 11.068 -12.184 9.017 1.00 95.62 174 LYS A O 1
ATOM 1310 N N . THR A 1 175 ? 11.008 -9.990 9.493 1.00 96.44 175 THR A N 1
ATOM 1311 C CA . THR A 1 175 ? 11.658 -9.556 8.239 1.00 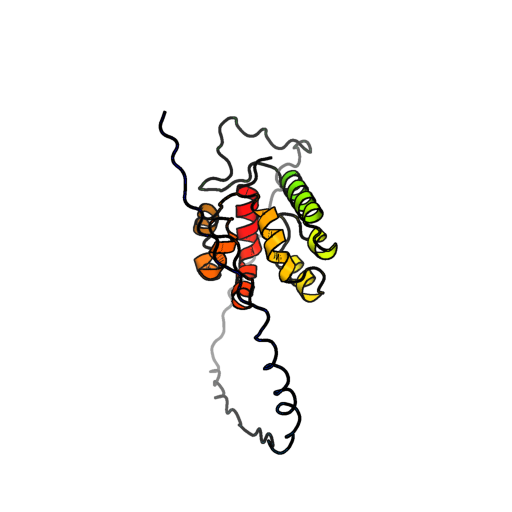96.44 175 THR A CA 1
ATOM 1312 C C . THR A 1 175 ? 12.917 -8.708 8.426 1.00 96.44 175 THR A C 1
ATOM 1314 O O . THR A 1 175 ? 13.604 -8.418 7.448 1.00 96.44 175 THR A O 1
ATOM 1317 N N . GLY A 1 176 ? 13.254 -8.338 9.660 1.00 95.31 176 GLY A N 1
ATOM 1318 C CA . GLY A 1 176 ? 14.405 -7.501 9.995 1.00 95.31 176 GLY A CA 1
ATOM 1319 C C . GLY A 1 176 ? 14.058 -6.016 10.194 1.00 95.31 176 GLY A C 1
ATOM 1320 O O . GLY A 1 176 ? 12.997 -5.551 9.760 1.00 95.31 176 GLY A O 1
ATOM 1321 N N . PRO A 1 177 ? 14.949 -5.256 10.861 1.00 93.62 177 PRO A N 1
ATOM 1322 C CA . PRO A 1 177 ? 14.709 -3.866 11.268 1.00 93.62 177 PRO A CA 1
ATOM 1323 C C . PRO A 1 177 ? 14.545 -2.901 10.091 1.00 93.62 177 PRO A C 1
ATOM 1325 O O . PRO A 1 177 ? 13.804 -1.929 10.185 1.00 93.62 177 PRO A O 1
ATOM 1328 N N . GLN A 1 178 ? 15.158 -3.191 8.942 1.00 92.25 178 GLN A N 1
ATOM 1329 C CA . GLN A 1 178 ? 15.043 -2.370 7.737 1.00 92.25 178 GLN A CA 1
ATOM 1330 C C . GLN A 1 178 ? 13.607 -2.274 7.198 1.00 92.25 178 GLN A C 1
ATOM 1332 O O . GLN A 1 178 ? 13.314 -1.378 6.415 1.00 92.25 178 GLN A O 1
ATOM 1337 N N . CYS A 1 179 ? 12.708 -3.175 7.599 1.00 94.19 179 CYS A N 1
ATOM 1338 C CA . CYS A 1 179 ? 11.315 -3.166 7.158 1.00 94.19 179 CYS A CA 1
ATOM 1339 C C . CYS A 1 179 ? 10.412 -2.262 8.007 1.00 94.19 179 CYS A C 1
ATOM 1341 O O . CYS A 1 179 ? 9.294 -1.973 7.589 1.00 94.19 179 CYS A O 1
ATOM 1343 N N . GLU A 1 180 ? 10.879 -1.783 9.167 1.00 92.56 180 GLU A N 1
ATOM 1344 C CA . GLU A 1 180 ? 10.099 -0.890 10.037 1.00 92.56 180 GLU A CA 1
ATOM 1345 C C . GLU A 1 180 ? 9.759 0.435 9.346 1.00 92.56 180 GLU A C 1
ATOM 1347 O O . GLU A 1 180 ? 8.678 0.982 9.542 1.00 92.56 180 GLU A O 1
ATOM 1352 N N . GLN A 1 181 ? 10.624 0.902 8.442 1.00 92.25 181 GLN A N 1
ATOM 1353 C CA . GLN A 1 181 ? 10.373 2.112 7.656 1.00 92.25 181 GLN A CA 1
ATOM 1354 C C . GLN A 1 181 ? 9.103 2.023 6.789 1.00 92.25 181 GLN A C 1
ATOM 1356 O O . GLN A 1 181 ? 8.583 3.046 6.361 1.00 92.25 181 GLN A O 1
ATOM 1361 N N . PHE A 1 182 ? 8.593 0.818 6.512 1.00 94.25 182 PHE A N 1
ATOM 1362 C CA . PHE A 1 182 ? 7.359 0.634 5.748 1.00 94.25 182 PHE A CA 1
ATOM 1363 C C . PHE A 1 182 ? 6.104 0.774 6.597 1.00 94.25 182 PHE A C 1
ATOM 1365 O O . PHE A 1 182 ? 5.021 0.734 6.040 1.00 94.25 182 PHE A O 1
ATOM 1372 N N . CYS A 1 183 ? 6.218 0.988 7.908 1.00 94.75 183 CYS A N 1
ATOM 1373 C CA . CYS A 1 183 ? 5.077 1.121 8.813 1.00 94.75 183 CYS A CA 1
ATOM 1374 C C . CYS A 1 183 ? 4.435 2.516 8.811 1.00 94.75 183 CYS A C 1
ATOM 1376 O O . CYS A 1 183 ? 3.277 2.663 9.218 1.00 94.75 183 CYS A O 1
ATOM 1378 N N . GLY A 1 184 ? 5.134 3.539 8.320 1.00 91.00 184 GLY A N 1
ATOM 1379 C CA . GLY A 1 184 ? 4.622 4.903 8.284 1.00 91.00 184 GLY A CA 1
ATOM 1380 C C . GLY A 1 184 ? 5.618 5.915 7.713 1.00 91.00 184 GLY A C 1
ATOM 1381 O O . GLY A 1 184 ? 6.700 5.546 7.263 1.00 91.00 184 GLY A O 1
ATOM 1382 N N . PRO A 1 185 ? 5.274 7.214 7.736 1.00 83.50 185 PRO A N 1
ATOM 1383 C CA . PRO A 1 185 ? 6.087 8.278 7.148 1.00 83.50 185 PRO A CA 1
ATOM 1384 C C . PRO A 1 185 ? 7.294 8.699 8.002 1.00 83.50 185 PRO A C 1
ATOM 1386 O O . PRO A 1 185 ? 7.988 9.639 7.621 1.00 83.50 185 PRO A O 1
ATOM 1389 N N . THR A 1 186 ? 7.538 8.066 9.154 1.00 62.72 186 THR A N 1
ATOM 1390 C CA . THR A 1 186 ? 8.273 8.637 10.298 1.00 62.72 186 THR A CA 1
ATOM 1391 C C . THR A 1 186 ? 9.716 9.062 9.991 1.00 62.72 186 THR A C 1
ATOM 1393 O O . THR A 1 186 ? 10.269 9.888 10.712 1.00 62.72 186 THR A O 1
ATOM 1396 N N . GLN A 1 187 ? 10.321 8.570 8.905 1.00 66.25 187 GLN A N 1
ATOM 1397 C CA . GLN A 1 187 ? 11.645 9.008 8.429 1.00 66.25 187 GLN A CA 1
ATOM 1398 C C . GLN A 1 187 ? 11.725 9.215 6.905 1.00 66.25 187 GLN A C 1
ATOM 1400 O O . GLN A 1 187 ? 12.809 9.421 6.363 1.00 66.25 187 GLN A O 1
ATOM 1405 N N . GLY A 1 188 ? 10.584 9.192 6.207 1.00 67.06 188 GLY A N 1
ATOM 1406 C CA . GLY A 1 188 ? 10.554 9.035 4.753 1.00 67.06 188 GLY A CA 1
ATOM 1407 C C . GLY A 1 188 ? 10.999 7.632 4.324 1.00 67.06 188 GLY A C 1
ATOM 1408 O O . GLY A 1 188 ? 11.764 6.953 5.009 1.00 67.06 188 GLY A O 1
ATOM 1409 N N . LEU A 1 189 ? 10.491 7.164 3.187 1.00 77.62 189 LEU A N 1
ATOM 1410 C CA . LEU A 1 189 ? 10.916 5.880 2.636 1.00 77.62 189 LEU A CA 1
ATOM 1411 C C . LEU A 1 189 ? 12.326 6.039 2.065 1.00 77.62 189 LEU A C 1
ATOM 1413 O O . LEU A 1 189 ? 12.553 6.877 1.190 1.00 77.62 189 LEU A O 1
ATOM 1417 N N . SER A 1 190 ? 13.277 5.244 2.557 1.00 75.44 190 SER A N 1
ATOM 1418 C CA . SER A 1 190 ? 14.615 5.206 1.967 1.00 75.44 190 SER A CA 1
ATOM 1419 C C . SER A 1 190 ? 14.547 4.638 0.552 1.00 75.44 190 SER A C 1
ATOM 1421 O O . SER A 1 190 ? 13.577 3.978 0.167 1.00 75.44 190 SER A O 1
ATOM 1423 N N . ALA A 1 191 ? 15.606 4.860 -0.231 1.00 78.75 191 ALA A N 1
ATOM 1424 C CA . ALA A 1 191 ? 15.739 4.213 -1.527 1.00 78.75 191 ALA A CA 1
ATOM 1425 C C . ALA A 1 191 ? 15.560 2.692 -1.371 1.00 78.75 191 ALA A C 1
ATOM 1427 O O . ALA A 1 191 ? 16.294 2.027 -0.632 1.00 78.75 191 ALA A O 1
ATOM 1428 N N . LEU A 1 192 ? 14.552 2.151 -2.058 1.00 84.81 192 LEU A N 1
ATOM 1429 C CA . LEU A 1 192 ? 14.290 0.720 -2.070 1.00 84.81 192 LEU A CA 1
ATOM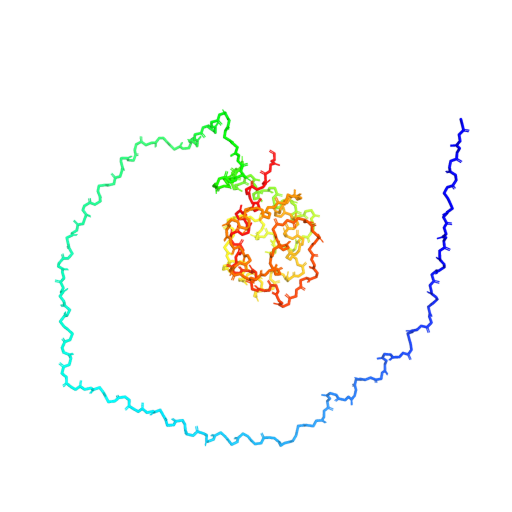 1430 C C . LEU A 1 192 ? 15.452 -0.006 -2.745 1.00 84.81 192 LEU A C 1
ATOM 1432 O O . LEU A 1 192 ? 16.040 0.470 -3.713 1.00 84.81 192 LEU A O 1
ATOM 1436 N N . GLY A 1 193 ? 15.769 -1.183 -2.227 1.00 84.31 193 GLY A N 1
ATOM 1437 C CA . GLY A 1 193 ? 16.942 -1.950 -2.616 1.00 84.31 193 GLY A CA 1
ATOM 1438 C C . GLY A 1 193 ? 16.734 -3.420 -2.292 1.00 84.31 193 GLY A C 1
ATOM 1439 O O . GLY A 1 193 ? 15.710 -3.795 -1.715 1.00 84.31 193 GLY A O 1
ATOM 1440 N N . VAL A 1 194 ? 17.700 -4.259 -2.660 1.00 86.75 194 VAL A N 1
ATOM 1441 C CA . VAL A 1 194 ? 17.607 -5.723 -2.515 1.00 86.75 194 VAL A CA 1
ATOM 1442 C C . VAL A 1 194 ? 17.337 -6.139 -1.064 1.00 86.75 194 VAL A C 1
ATOM 1444 O O . VAL A 1 194 ? 16.575 -7.074 -0.826 1.00 86.75 194 VAL A O 1
ATOM 1447 N N . GLN A 1 195 ? 17.865 -5.396 -0.084 1.00 88.69 195 GLN A N 1
ATOM 1448 C CA . GLN A 1 195 ? 17.638 -5.659 1.342 1.00 88.69 195 GLN A CA 1
ATOM 1449 C C . GLN A 1 195 ? 16.166 -5.529 1.775 1.00 88.69 195 GLN A C 1
ATOM 1451 O O . GLN A 1 195 ? 15.781 -6.050 2.820 1.00 88.69 195 GLN A O 1
ATOM 1456 N N . HIS A 1 196 ? 15.339 -4.846 0.981 1.00 91.75 196 HIS A N 1
ATOM 1457 C CA . HIS A 1 196 ? 13.931 -4.603 1.280 1.00 91.75 196 HIS A CA 1
ATOM 1458 C C . HIS A 1 196 ? 12.990 -5.650 0.669 1.00 91.75 196 HIS A C 1
ATOM 1460 O O . HIS A 1 196 ? 11.811 -5.681 1.010 1.00 91.75 196 HIS A O 1
ATOM 1466 N N . ILE A 1 197 ? 13.488 -6.545 -0.193 1.00 90.81 197 ILE A N 1
ATOM 1467 C CA . ILE A 1 197 ? 12.665 -7.592 -0.822 1.00 90.81 197 ILE A CA 1
ATOM 1468 C C . ILE A 1 197 ? 12.039 -8.507 0.241 1.00 90.81 197 ILE A C 1
ATOM 1470 O O . ILE A 1 197 ? 10.866 -8.866 0.143 1.00 90.81 197 ILE A O 1
ATOM 1474 N N . VAL A 1 198 ? 12.792 -8.828 1.301 1.00 94.00 198 VAL A N 1
ATOM 1475 C CA . VAL A 1 198 ? 12.325 -9.676 2.413 1.00 94.00 198 VAL A CA 1
ATOM 1476 C C . VAL A 1 198 ? 11.121 -9.084 3.151 1.00 94.00 198 VAL A C 1
ATOM 1478 O O . VAL A 1 198 ? 10.299 -9.832 3.674 1.00 94.00 198 VAL A O 1
ATOM 1481 N N . CYS A 1 199 ? 10.957 -7.758 3.137 1.00 94.62 199 CYS A N 1
ATOM 1482 C CA . CYS A 1 199 ? 9.826 -7.088 3.771 1.00 94.62 199 CYS A CA 1
ATOM 1483 C C . CYS A 1 199 ? 8.490 -7.507 3.138 1.00 94.62 199 CYS A C 1
ATOM 1485 O O . CYS A 1 199 ? 7.469 -7.555 3.820 1.00 94.62 199 CYS A O 1
ATOM 1487 N N . GLY A 1 200 ? 8.494 -7.918 1.864 1.00 93.12 200 GLY A N 1
ATOM 1488 C CA . GLY A 1 200 ? 7.313 -8.461 1.192 1.00 93.12 200 GLY A CA 1
ATOM 1489 C C . GLY A 1 200 ? 6.698 -9.679 1.898 1.00 93.12 200 GLY A C 1
ATOM 1490 O O . GLY A 1 200 ? 5.503 -9.914 1.753 1.00 93.12 200 GLY A O 1
ATOM 1491 N N . ASN A 1 201 ? 7.466 -10.416 2.711 1.00 94.88 201 ASN A N 1
ATOM 1492 C CA . ASN A 1 201 ? 6.969 -11.553 3.502 1.00 94.88 201 ASN A CA 1
ATOM 1493 C C . ASN A 1 201 ? 5.997 -11.154 4.617 1.00 94.88 201 ASN A C 1
ATOM 1495 O O . ASN A 1 201 ? 5.241 -11.992 5.095 1.00 94.88 201 ASN A O 1
ATOM 1499 N N . ALA A 1 202 ? 5.993 -9.882 5.007 1.00 96.38 202 ALA A N 1
ATOM 1500 C CA . ALA A 1 202 ? 5.094 -9.330 6.011 1.00 96.38 202 ALA A CA 1
ATOM 1501 C C . ALA A 1 202 ? 4.103 -8.311 5.420 1.00 96.38 202 ALA A C 1
ATOM 1503 O O . ALA A 1 202 ? 3.468 -7.561 6.158 1.00 96.38 202 ALA A O 1
ATOM 1504 N N . VAL A 1 203 ? 3.952 -8.263 4.090 1.00 95.31 203 VAL A N 1
ATOM 1505 C CA . VAL A 1 203 ? 3.150 -7.225 3.423 1.00 95.31 203 VAL A CA 1
ATOM 1506 C C . VAL A 1 203 ? 1.680 -7.238 3.846 1.00 95.31 203 VAL A C 1
ATOM 1508 O O . VAL A 1 203 ? 1.090 -6.177 4.002 1.00 95.31 203 VAL A O 1
ATOM 1511 N N . GLY A 1 204 ? 1.102 -8.415 4.107 1.00 95.88 204 GLY A N 1
ATOM 1512 C CA . GLY A 1 204 ? -0.273 -8.523 4.605 1.00 95.88 204 GLY A CA 1
ATOM 1513 C C . GLY A 1 204 ? -0.441 -7.928 6.007 1.00 95.88 204 GLY A C 1
ATOM 1514 O O . GLY A 1 204 ? -1.412 -7.222 6.266 1.00 95.88 204 GLY A O 1
ATOM 1515 N N . ASP A 1 205 ? 0.534 -8.148 6.894 1.00 96.88 205 ASP A N 1
ATOM 1516 C CA . ASP A 1 205 ? 0.539 -7.551 8.232 1.00 96.88 205 ASP A CA 1
ATOM 1517 C C . ASP A 1 205 ? 0.717 -6.026 8.168 1.00 96.88 205 ASP A C 1
ATOM 1519 O O . ASP A 1 205 ? 0.026 -5.296 8.878 1.00 96.88 205 ASP A O 1
ATOM 1523 N N . MET A 1 206 ? 1.600 -5.537 7.290 1.00 96.69 206 MET A N 1
ATOM 1524 C CA . MET A 1 206 ? 1.786 -4.098 7.068 1.00 96.69 206 MET A CA 1
ATOM 1525 C C . MET A 1 206 ? 0.523 -3.448 6.502 1.00 96.69 206 MET A C 1
ATOM 1527 O O . MET A 1 206 ? 0.069 -2.437 7.029 1.00 96.69 206 MET A O 1
ATOM 1531 N N . LEU A 1 207 ? -0.090 -4.047 5.475 1.00 97.44 207 LEU A N 1
ATOM 1532 C CA . LEU A 1 207 ? -1.330 -3.548 4.876 1.00 97.44 207 LEU A CA 1
ATOM 1533 C C . LEU A 1 207 ? -2.488 -3.542 5.866 1.00 97.44 207 LEU A C 1
ATOM 1535 O O . LEU A 1 207 ? -3.269 -2.592 5.865 1.00 97.44 207 LEU A O 1
ATOM 1539 N N . HIS A 1 208 ? -2.573 -4.543 6.743 1.00 97.44 208 HIS A N 1
ATOM 1540 C CA . HIS A 1 208 ? -3.518 -4.506 7.848 1.00 97.44 208 HIS A CA 1
ATOM 1541 C C . HIS A 1 208 ? -3.276 -3.271 8.721 1.00 97.44 208 HIS A C 1
ATOM 1543 O O . HIS A 1 208 ? -4.192 -2.478 8.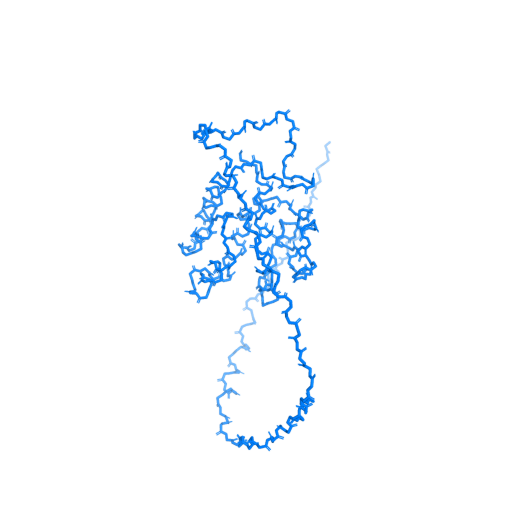893 1.00 97.44 208 HIS A O 1
ATOM 1549 N N . CYS A 1 209 ? -2.046 -3.052 9.192 1.00 97.88 209 CYS A N 1
ATOM 1550 C CA . CYS A 1 209 ? -1.717 -1.887 10.015 1.00 97.88 209 CYS A CA 1
ATOM 1551 C C . CYS A 1 209 ? -1.987 -0.551 9.310 1.00 97.88 209 CYS A C 1
ATOM 1553 O O . CYS A 1 209 ? -2.491 0.383 9.927 1.00 97.88 209 CYS A O 1
ATOM 1555 N N . HIS A 1 210 ? -1.709 -0.457 8.012 1.00 97.62 210 HIS A N 1
ATOM 1556 C CA . HIS A 1 210 ? -2.040 0.721 7.217 1.00 97.62 210 HIS A CA 1
ATOM 1557 C C . HIS A 1 210 ? -3.545 0.959 7.140 1.00 97.62 210 HIS A C 1
ATOM 1559 O O . HIS A 1 210 ? -3.989 2.086 7.345 1.00 97.62 210 HIS A O 1
ATOM 1565 N N . HIS A 1 211 ? -4.329 -0.096 6.905 1.00 97.94 211 HIS A N 1
ATOM 1566 C CA . HIS A 1 211 ? -5.787 -0.032 6.899 1.00 97.94 211 HIS A CA 1
ATOM 1567 C C . HIS A 1 211 ? -6.330 0.416 8.264 1.00 97.94 211 HIS A C 1
ATOM 1569 O O . HIS A 1 211 ? -7.200 1.286 8.338 1.00 97.94 211 HIS A O 1
ATOM 1575 N N . SER A 1 212 ? -5.757 -0.106 9.350 1.00 97.00 212 SER A N 1
ATOM 1576 C CA . SER A 1 212 ? -6.069 0.277 10.726 1.00 97.00 212 SER A CA 1
ATOM 1577 C C . SER A 1 212 ? -5.864 1.769 10.996 1.00 97.00 212 SER A C 1
ATOM 1579 O O . SER A 1 212 ? -6.608 2.354 11.782 1.00 97.00 212 SER A O 1
ATOM 1581 N N . GLY A 1 213 ? -4.903 2.411 10.326 1.00 94.94 213 GLY A N 1
ATOM 1582 C CA . GLY A 1 213 ? -4.617 3.846 10.426 1.00 94.94 213 GLY A CA 1
ATOM 1583 C C . GLY A 1 213 ? -5.546 4.760 9.616 1.00 94.94 213 GLY A C 1
ATOM 1584 O O . GLY A 1 213 ? -5.607 5.963 9.878 1.00 94.94 213 GLY A O 1
ATOM 1585 N N . VAL A 1 214 ? -6.325 4.226 8.672 1.00 95.12 214 VAL A N 1
ATOM 1586 C CA . VAL A 1 214 ? -7.171 5.035 7.779 1.00 95.12 214 VAL A CA 1
ATOM 1587 C C . VAL A 1 214 ? -8.310 5.721 8.537 1.00 95.12 214 VAL A C 1
ATOM 1589 O O . VAL A 1 214 ? -9.008 5.099 9.337 1.00 95.12 214 VAL A O 1
ATOM 1592 N N . ARG A 1 215 ? -8.502 7.021 8.284 1.00 91.31 215 ARG A N 1
ATOM 1593 C CA . ARG A 1 215 ? -9.627 7.843 8.762 1.00 91.31 215 ARG A CA 1
ATOM 1594 C C . ARG A 1 215 ? -10.070 8.699 7.570 1.00 91.31 215 ARG A C 1
ATOM 1596 O O . ARG A 1 215 ? -9.271 9.517 7.117 1.00 91.31 215 ARG A O 1
ATOM 1603 N N . ILE A 1 216 ? -11.256 8.444 7.023 1.00 84.94 216 ILE A N 1
ATOM 1604 C CA . ILE A 1 216 ? -11.820 9.128 5.842 1.00 84.94 216 ILE A CA 1
ATOM 1605 C C . ILE A 1 216 ? -13.098 9.839 6.268 1.00 84.94 216 ILE A C 1
ATOM 1607 O O . ILE A 1 216 ? -13.810 9.250 7.111 1.00 84.94 216 ILE A O 1
#

Secondary structure (DSSP, 8-state):
----------PPPPPS---SSSSS-SSSSS----------------------TT----------------PPP----S--PPPPPTT---S-TTT---SS-HHHHHHHHHHHHHHTT--HHHHTT-STT--HHHHHHHHHTTSS-GGGHHHHHHHHHTT---HHHHHHTTHHHHH-GGGGGGG-STT-PPPP-GGGGGGGGGHHHHHHHHHHH---